Protein AF-A0A7X6RJ76-F1 (afdb_monomer_lite)

Organism: NCBI:txid132249

Secondary structure (DSSP, 8-state):
--HHHHHHHHHHHHHHHHHHHHHHHHHHHHHHHTTS------SHHHHHHHHHHHHHHHHHHHHHHHHHHHHHHHHHHHHHHHHHHHT-SS--HHHHHHHHHHHHHHHHHHHHHHHHHHHH-SS-HHHHHHHHHHHHHHHH-TTSSHHHHHHHHHH-SS---SSHHHHHHHHHHHHHHHHHHT-THHHHHHHHHHHHTT--

pLDDT: mean 77.9, std 22.53, range [30.33, 98.25]

Sequence (200 aa):
MAALRRDLQIATRNGRYALVTAVAAAVISAGISAWASMSVSNSEMSRQEHITAAQAVRKDRREVYTEYVTSFMDLEGQLGTINAALSAHPPDRATIAAELNKLPQLVQSNMRAEAAVRIVGSEMGPLLARRDRALTALVSEPGSSLLVVRNYLDDHPNTVSDDDEWHRVATVGITAIQKFVNDTSIDEIAERARADLGSG

Structure (mmCIF, N/CA/C/O backbone):
data_AF-A0A7X6RJ76-F1
#
_entry.id   AF-A0A7X6RJ76-F1
#
loop_
_atom_site.group_PDB
_atom_site.id
_atom_site.type_symbol
_atom_site.label_atom_id
_atom_site.label_alt_id
_atom_site.label_comp_id
_atom_site.label_asym_id
_atom_site.label_entity_id
_atom_site.label_seq_id
_atom_site.pdbx_PDB_ins_code
_atom_site.Cartn_x
_atom_site.Cartn_y
_atom_site.Cartn_z
_atom_site.occupancy
_atom_site.B_iso_or_equiv
_atom_site.auth_seq_id
_atom_site.auth_comp_id
_atom_site.auth_asym_id
_atom_site.auth_atom_id
_atom_site.pdbx_PDB_model_num
ATOM 1 N N . MET A 1 1 ? 27.467 37.945 21.893 1.00 43.38 1 MET A N 1
ATOM 2 C CA . MET A 1 1 ? 26.042 37.574 21.726 1.00 43.38 1 MET A CA 1
ATOM 3 C C . MET A 1 1 ? 25.792 36.864 20.386 1.00 43.38 1 MET A C 1
ATOM 5 O O . MET A 1 1 ? 25.066 37.371 19.544 1.00 43.38 1 MET A O 1
ATOM 9 N N . ALA A 1 2 ? 26.400 35.696 20.162 1.00 43.25 2 ALA A N 1
ATOM 10 C CA . ALA A 1 2 ? 26.175 34.897 18.944 1.00 43.25 2 ALA A CA 1
ATOM 11 C C . ALA A 1 2 ? 25.844 33.422 19.253 1.00 43.25 2 ALA A C 1
ATOM 13 O O . ALA A 1 2 ? 25.175 32.775 18.456 1.00 43.25 2 ALA A O 1
ATOM 14 N N . ALA A 1 3 ? 26.231 32.919 20.433 1.00 37.81 3 ALA A N 1
ATOM 15 C CA . ALA A 1 3 ? 25.909 31.566 20.895 1.00 37.81 3 ALA A CA 1
ATOM 16 C C . ALA A 1 3 ? 24.427 31.408 21.302 1.00 37.81 3 ALA A C 1
ATOM 18 O O . ALA A 1 3 ? 23.756 30.504 20.825 1.00 37.81 3 ALA A O 1
ATOM 19 N N . LEU A 1 4 ? 23.864 32.378 22.036 1.00 35.44 4 LEU A N 1
ATOM 20 C CA . LEU A 1 4 ? 22.460 32.365 22.494 1.00 35.44 4 LEU A CA 1
ATOM 21 C C . LEU A 1 4 ? 21.413 32.320 21.363 1.00 35.44 4 LEU A C 1
ATOM 23 O O . LEU A 1 4 ? 20.338 31.755 21.539 1.00 35.44 4 LEU A O 1
ATOM 27 N N . ARG A 1 5 ? 21.715 32.885 20.185 1.00 35.75 5 ARG A N 1
ATOM 28 C CA . ARG A 1 5 ? 20.823 32.796 19.012 1.00 35.75 5 ARG A CA 1
ATOM 29 C C . ARG A 1 5 ? 20.899 31.438 18.316 1.00 35.75 5 ARG A C 1
ATOM 31 O O . ARG A 1 5 ? 19.909 31.023 17.727 1.00 35.75 5 ARG A O 1
ATOM 38 N N . ARG A 1 6 ? 22.043 30.752 18.395 1.00 40.06 6 ARG A N 1
ATOM 39 C CA . ARG A 1 6 ? 22.250 29.436 17.777 1.00 40.06 6 ARG A CA 1
ATOM 40 C C . ARG A 1 6 ? 21.556 28.337 18.593 1.00 40.06 6 ARG A C 1
ATOM 42 O O . ARG A 1 6 ? 20.899 27.485 18.006 1.00 40.06 6 ARG A O 1
ATOM 49 N N . ASP A 1 7 ? 21.562 28.449 19.922 1.00 33.84 7 ASP A N 1
ATOM 50 C CA . ASP A 1 7 ? 20.861 27.508 20.809 1.00 33.84 7 ASP A CA 1
ATOM 51 C C . ASP A 1 7 ? 19.328 27.642 20.734 1.00 33.84 7 ASP A C 1
ATOM 53 O O . ASP A 1 7 ? 18.613 26.640 20.725 1.00 33.84 7 ASP A O 1
ATOM 57 N N . LEU A 1 8 ? 18.800 28.860 20.552 1.00 37.00 8 LEU A N 1
ATOM 58 C CA . LEU A 1 8 ? 17.361 29.083 20.322 1.00 37.00 8 LEU A CA 1
ATOM 59 C C . LEU A 1 8 ? 16.870 28.540 18.966 1.00 37.00 8 LEU A C 1
ATOM 61 O O . LEU A 1 8 ? 15.710 28.137 18.839 1.00 37.00 8 LEU A O 1
ATOM 65 N N . GLN A 1 9 ? 17.746 28.483 17.960 1.00 44.03 9 GLN A N 1
ATOM 66 C CA . GLN A 1 9 ? 17.427 27.929 16.641 1.00 44.03 9 GLN A CA 1
ATOM 67 C C . GLN A 1 9 ? 17.491 26.390 16.617 1.00 44.03 9 GLN A C 1
ATOM 69 O O . GLN A 1 9 ? 16.777 25.751 15.847 1.00 44.03 9 GLN A O 1
ATOM 74 N N . ILE A 1 10 ? 18.291 25.783 17.501 1.00 41.19 10 ILE A N 1
ATOM 75 C CA . ILE A 1 10 ? 18.337 24.326 17.698 1.00 41.19 10 ILE A CA 1
ATOM 76 C C . ILE A 1 10 ? 17.141 23.858 18.551 1.00 41.19 10 ILE A C 1
ATOM 78 O O . ILE A 1 10 ? 16.519 22.841 18.239 1.00 41.19 10 ILE A O 1
ATOM 82 N N . ALA A 1 11 ? 16.724 24.640 19.553 1.00 32.16 11 ALA A N 1
ATOM 83 C CA . ALA A 1 11 ? 15.563 24.329 20.394 1.00 32.16 11 ALA A CA 1
ATOM 84 C C . ALA A 1 11 ? 14.216 24.356 19.637 1.00 32.16 11 ALA A C 1
ATOM 86 O O . ALA A 1 11 ? 13.278 23.640 19.994 1.00 32.16 11 ALA A O 1
ATOM 87 N N . THR A 1 12 ? 14.109 25.120 18.548 1.00 39.84 12 THR A N 1
ATOM 88 C CA . THR A 1 12 ? 12.864 25.248 17.768 1.00 39.84 12 THR A CA 1
ATOM 89 C C . THR A 1 12 ? 12.603 24.086 16.804 1.00 39.84 12 THR A C 1
ATOM 91 O O . THR A 1 12 ? 11.466 23.916 16.363 1.00 39.84 12 THR A O 1
ATOM 94 N N . ARG A 1 13 ? 13.591 23.222 16.527 1.00 40.41 13 ARG A N 1
ATOM 95 C CA . ARG A 1 13 ? 13.389 22.017 15.694 1.00 40.41 13 ARG A CA 1
ATOM 96 C C . ARG A 1 13 ? 12.901 20.803 16.500 1.00 40.41 13 ARG A C 1
ATOM 98 O O . ARG A 1 13 ? 12.185 19.968 15.954 1.00 40.41 13 ARG A O 1
ATOM 105 N N . ASN A 1 14 ? 13.188 20.764 17.804 1.00 37.78 14 ASN A N 1
ATOM 106 C CA . ASN A 1 14 ? 12.727 19.714 18.726 1.00 37.78 14 ASN A CA 1
ATOM 107 C C . ASN A 1 14 ? 11.377 20.030 19.397 1.00 37.78 14 ASN A C 1
ATOM 109 O O . ASN A 1 14 ? 10.701 19.122 19.880 1.00 37.78 14 ASN A O 1
ATOM 113 N N . GLY A 1 15 ? 10.938 21.295 19.378 1.00 32.72 15 GLY A N 1
ATOM 114 C CA . GLY A 1 15 ? 9.668 21.717 19.978 1.00 32.72 15 GLY A CA 1
ATOM 115 C C . GLY A 1 15 ? 8.425 21.055 19.369 1.00 32.72 15 GLY A C 1
ATOM 116 O O . GLY A 1 15 ? 7.440 20.865 20.073 1.00 32.72 15 GLY A O 1
ATOM 117 N N . ARG A 1 16 ? 8.471 20.633 18.095 1.00 38.31 16 ARG A N 1
ATOM 118 C CA . ARG A 1 16 ? 7.345 19.939 17.438 1.00 38.31 16 ARG A CA 1
ATOM 119 C C . ARG A 1 16 ? 7.147 18.511 17.947 1.00 38.31 16 ARG A C 1
ATOM 121 O O . ARG A 1 16 ? 6.009 18.093 18.112 1.00 38.31 16 ARG A O 1
ATOM 128 N N . TYR A 1 17 ? 8.226 17.793 18.253 1.00 34.12 17 TYR A N 1
ATOM 129 C CA . TYR A 1 17 ? 8.127 16.457 18.846 1.00 34.12 17 TYR A CA 1
ATOM 130 C C . TYR A 1 17 ? 7.749 16.535 20.327 1.00 34.12 17 TYR A C 1
ATOM 132 O O . TYR A 1 17 ? 6.912 15.763 20.776 1.00 34.12 17 TYR A O 1
ATOM 140 N N . ALA A 1 18 ? 8.268 17.524 21.062 1.00 38.38 18 ALA A N 1
ATOM 141 C CA . ALA A 1 18 ? 7.889 17.745 22.457 1.00 38.38 18 ALA A CA 1
ATOM 142 C C . ALA A 1 18 ? 6.401 18.117 22.617 1.00 38.38 18 ALA A C 1
ATOM 144 O O . ALA A 1 18 ? 5.745 17.613 23.525 1.00 38.38 18 ALA A O 1
ATOM 145 N N . LEU A 1 19 ? 5.846 18.936 21.713 1.00 35.59 19 LEU A N 1
ATOM 146 C CA . LEU A 1 19 ? 4.417 19.272 21.712 1.00 35.59 19 LEU A CA 1
ATOM 147 C C . LEU A 1 19 ? 3.529 18.068 21.376 1.00 35.59 19 LEU A C 1
ATOM 149 O O . LEU A 1 19 ? 2.506 17.885 22.024 1.00 35.59 19 LEU A O 1
ATOM 153 N N . VAL A 1 20 ? 3.921 17.216 20.423 1.00 43.88 20 VAL A N 1
ATOM 154 C CA . VAL A 1 20 ? 3.140 16.017 20.062 1.00 43.88 20 VAL A CA 1
ATOM 155 C C . VAL A 1 20 ? 3.141 14.987 21.195 1.00 43.88 20 VAL A C 1
ATOM 157 O O . VAL A 1 20 ? 2.088 14.443 21.523 1.00 43.88 20 VAL A O 1
ATOM 160 N N . THR A 1 21 ? 4.277 14.770 21.863 1.00 43.22 21 THR A N 1
ATOM 161 C CA . THR A 1 21 ? 4.348 13.856 23.015 1.00 43.22 21 THR A CA 1
ATOM 162 C C . THR A 1 21 ? 3.606 14.411 24.235 1.00 43.22 21 THR A C 1
ATOM 164 O O . THR A 1 21 ? 2.951 13.656 24.950 1.00 43.22 21 THR A O 1
ATOM 167 N N . ALA A 1 22 ? 3.639 15.730 24.456 1.00 40.91 22 ALA A N 1
ATOM 168 C CA . ALA A 1 22 ? 2.868 16.371 25.521 1.00 40.91 22 ALA A CA 1
ATOM 169 C C . ALA A 1 22 ? 1.352 16.301 25.267 1.00 40.91 22 ALA A C 1
ATOM 171 O O . ALA A 1 22 ? 0.596 16.079 26.208 1.00 40.91 22 ALA A O 1
ATOM 172 N N . VAL A 1 23 ? 0.901 16.414 24.011 1.00 39.94 23 VAL A N 1
ATOM 173 C CA . VAL A 1 23 ? -0.513 16.220 23.644 1.00 39.94 23 VAL A CA 1
ATOM 174 C C . VAL A 1 23 ? -0.923 14.752 23.804 1.00 39.94 23 VAL A C 1
ATOM 176 O O . VAL A 1 23 ? -1.977 14.489 24.372 1.00 39.94 23 VAL A O 1
ATOM 179 N N . ALA A 1 24 ? -0.077 13.789 23.423 1.00 40.59 24 ALA A N 1
ATOM 180 C CA . ALA A 1 24 ? -0.354 12.366 23.642 1.00 40.59 24 ALA A CA 1
ATOM 181 C C . ALA A 1 24 ? -0.465 12.009 25.140 1.00 40.59 24 ALA A C 1
ATOM 183 O O . ALA A 1 24 ? -1.365 11.271 25.534 1.00 40.59 24 ALA A O 1
ATOM 184 N N . ALA A 1 25 ? 0.384 12.586 25.998 1.00 38.25 25 ALA A N 1
ATOM 185 C CA . ALA A 1 25 ? 0.303 12.394 27.449 1.00 38.25 25 ALA A CA 1
ATOM 186 C C . ALA A 1 25 ? -0.878 13.151 28.094 1.00 38.25 25 ALA A C 1
ATOM 188 O O . ALA A 1 25 ? -1.509 12.637 29.017 1.00 38.25 25 ALA A O 1
ATOM 189 N N . ALA A 1 26 ? -1.220 14.346 27.600 1.00 41.59 26 ALA A N 1
ATOM 190 C CA . ALA A 1 26 ? -2.356 15.122 28.097 1.00 41.59 26 ALA A CA 1
ATOM 191 C C . ALA A 1 26 ? -3.709 14.497 27.720 1.00 41.59 26 ALA A C 1
ATOM 193 O O . ALA A 1 26 ? -4.630 14.549 28.529 1.00 41.59 26 ALA A O 1
ATOM 194 N N . VAL A 1 27 ? -3.827 13.853 26.553 1.00 42.56 27 VAL A N 1
ATOM 195 C CA . VAL A 1 27 ? -5.037 13.105 26.157 1.00 42.56 27 VAL A CA 1
ATOM 196 C C . VAL A 1 27 ? -5.228 11.864 27.036 1.00 42.56 27 VAL A C 1
ATOM 198 O O . VAL A 1 27 ? -6.347 11.580 27.457 1.00 42.56 27 VAL A O 1
ATOM 201 N N . ILE A 1 28 ? -4.141 11.179 27.410 1.00 42.72 28 ILE A N 1
ATOM 202 C CA . ILE A 1 28 ? -4.201 10.033 28.331 1.00 42.72 28 ILE A CA 1
ATOM 203 C C . ILE A 1 28 ? -4.554 10.484 29.763 1.00 42.72 28 ILE A C 1
ATOM 205 O O . ILE A 1 28 ? -5.354 9.827 30.425 1.00 42.72 28 ILE A O 1
ATOM 209 N N . SER A 1 29 ? -4.046 11.631 30.235 1.00 30.33 29 SER A N 1
ATOM 210 C CA . SER A 1 29 ? -4.395 12.157 31.569 1.00 30.33 29 SER A CA 1
ATOM 211 C C . SER A 1 29 ? -5.785 12.803 31.645 1.00 30.33 29 SER A C 1
ATOM 213 O O . SER A 1 29 ? -6.480 12.624 32.644 1.00 30.33 29 SER A O 1
ATOM 215 N N . ALA A 1 30 ? -6.241 13.507 30.603 1.00 36.00 30 ALA A N 1
ATOM 216 C CA . ALA A 1 30 ? -7.583 14.100 30.576 1.00 36.00 30 ALA A CA 1
ATOM 217 C C . ALA A 1 30 ? -8.695 13.038 30.491 1.00 36.00 30 ALA A C 1
ATOM 219 O O . ALA A 1 30 ? -9.805 13.277 30.965 1.00 36.00 30 ALA A O 1
ATOM 220 N N . GLY A 1 31 ? -8.389 11.844 29.966 1.00 37.69 31 GLY A N 1
ATOM 221 C CA . GLY A 1 31 ? -9.311 10.706 29.947 1.00 37.69 31 GLY A CA 1
ATOM 222 C C . GLY A 1 31 ? -9.581 10.076 31.321 1.00 37.69 31 GLY A C 1
ATOM 223 O O . GLY A 1 31 ? -10.617 9.442 31.500 1.00 37.69 31 GLY A O 1
ATOM 224 N N . ILE A 1 32 ? -8.700 10.269 32.312 1.00 39.50 32 ILE A N 1
ATOM 225 C CA . ILE A 1 32 ? -8.830 9.638 33.641 1.00 39.50 32 ILE A CA 1
ATOM 226 C C . ILE A 1 32 ? -9.521 10.571 34.656 1.00 39.50 32 ILE A C 1
ATOM 228 O O . ILE A 1 32 ? -10.173 10.105 35.588 1.00 39.50 32 ILE A O 1
ATOM 232 N N . SER A 1 33 ? -9.459 11.895 34.481 1.00 34.91 33 SER A N 1
ATOM 233 C CA . SER A 1 33 ? -9.995 12.851 35.470 1.00 34.91 33 SER A CA 1
ATOM 234 C C . SER A 1 33 ? -11.501 13.134 35.366 1.00 34.91 33 SER A C 1
ATOM 236 O O . SER A 1 33 ? -12.074 13.675 36.308 1.00 34.91 33 SER A O 1
ATOM 238 N N . ALA A 1 34 ? -12.171 12.743 34.277 1.00 40.75 34 ALA A N 1
ATOM 239 C CA . ALA A 1 34 ? -13.625 12.909 34.144 1.00 40.75 34 ALA A CA 1
ATOM 240 C C . ALA A 1 34 ? -14.445 11.858 34.928 1.00 40.75 34 ALA A C 1
ATOM 242 O O . ALA A 1 34 ? -15.663 11.973 35.015 1.00 40.75 34 ALA A O 1
ATOM 243 N N . TRP A 1 35 ? -13.798 10.851 35.529 1.00 42.81 35 TRP A N 1
ATOM 244 C CA . TRP A 1 35 ? -14.475 9.738 36.211 1.00 42.81 35 TRP A CA 1
ATOM 245 C C . TRP A 1 35 ? -14.742 9.946 37.712 1.00 42.81 35 TRP A C 1
ATOM 247 O O . TRP A 1 35 ? -15.338 9.078 38.346 1.00 42.81 35 TRP A O 1
ATOM 257 N N . ALA A 1 36 ? -14.327 11.072 38.306 1.00 37.44 36 ALA A N 1
ATOM 258 C CA . ALA A 1 36 ? -14.357 11.246 39.765 1.00 37.44 36 ALA A CA 1
ATOM 259 C C . ALA A 1 36 ? -15.410 12.229 40.313 1.00 37.44 36 ALA A C 1
ATOM 261 O O . ALA A 1 36 ? -15.447 12.451 41.520 1.00 37.44 36 ALA A O 1
ATOM 262 N N . SER A 1 37 ? -16.286 12.815 39.493 1.00 39.28 37 SER A N 1
ATOM 263 C CA . SER A 1 37 ? -17.317 13.719 40.021 1.00 39.28 37 SER A CA 1
ATOM 264 C C . SER A 1 37 ? -18.628 13.617 39.261 1.00 39.28 37 SER A C 1
ATOM 266 O O . SER A 1 37 ? -18.940 14.477 38.446 1.00 39.28 37 SER A O 1
ATOM 268 N N . MET A 1 38 ? -19.426 12.608 39.600 1.00 38.50 38 MET A N 1
ATOM 269 C CA . MET A 1 38 ? -20.884 12.704 39.532 1.00 38.50 38 MET A CA 1
ATOM 270 C C . MET A 1 38 ? -21.489 11.652 40.461 1.00 38.50 38 MET A C 1
ATOM 272 O O . MET A 1 38 ? -21.806 10.530 40.078 1.00 38.50 38 MET A O 1
ATOM 276 N N . SER A 1 39 ? -21.587 12.011 41.740 1.00 41.84 39 SER A N 1
ATOM 277 C CA . SER A 1 39 ? -22.383 11.274 42.708 1.00 41.84 39 SER A CA 1
ATOM 278 C C . SER A 1 39 ? -23.809 11.856 42.758 1.00 41.84 39 SER A C 1
ATOM 280 O O . SER A 1 39 ? -24.012 13.016 43.099 1.00 41.84 39 SER A O 1
ATOM 282 N N . VAL A 1 40 ? -24.777 10.972 42.467 1.00 40.28 40 VAL A N 1
ATOM 283 C CA . VAL A 1 40 ? -26.200 10.937 42.889 1.00 40.28 40 VAL A CA 1
ATOM 284 C C . VAL A 1 40 ? -27.251 11.790 42.139 1.00 40.28 40 VAL A C 1
ATOM 286 O O . VAL A 1 40 ? -27.470 12.952 42.459 1.00 40.28 40 VAL A O 1
ATOM 289 N N . SER A 1 41 ? -28.066 11.142 41.285 1.00 40.00 41 SER A N 1
ATOM 290 C CA . SER A 1 41 ? -29.456 10.742 41.625 1.00 40.00 41 SER A CA 1
ATOM 291 C C . SER A 1 41 ? -30.009 9.676 40.654 1.00 40.00 41 SER A C 1
ATOM 293 O O . SER A 1 41 ? -29.633 9.614 39.487 1.00 40.00 41 SER A O 1
ATOM 295 N N . ASN A 1 42 ? -30.849 8.775 41.175 1.00 48.50 42 ASN A N 1
ATOM 296 C CA . ASN A 1 42 ? -30.890 7.350 40.825 1.00 48.50 42 ASN A CA 1
ATOM 297 C C . ASN A 1 42 ? -31.808 6.953 39.643 1.00 48.50 42 ASN A C 1
ATOM 299 O O . ASN A 1 42 ? -32.997 7.258 39.612 1.00 48.50 42 ASN A O 1
ATOM 303 N N . SER A 1 43 ? -31.257 6.101 38.770 1.00 50.44 43 SER A N 1
ATOM 304 C CA . SER A 1 43 ? -31.887 5.159 37.818 1.00 50.44 43 SER A CA 1
ATOM 305 C C . SER A 1 43 ? -32.188 5.593 36.372 1.00 50.44 43 SER A C 1
ATOM 307 O O . SER A 1 43 ? -31.767 4.864 35.477 1.00 50.44 43 SER A O 1
ATOM 309 N N . GLU A 1 44 ? -32.822 6.735 36.083 1.00 48.59 44 GLU A N 1
ATOM 310 C CA . GLU A 1 44 ? -33.121 7.120 34.680 1.00 48.59 44 GLU A CA 1
ATOM 311 C C . GLU A 1 44 ? -32.041 8.005 34.048 1.00 48.59 44 GLU A C 1
ATOM 313 O O . GLU A 1 44 ? -31.598 7.736 32.931 1.00 48.59 44 GLU A O 1
ATOM 318 N N . MET A 1 45 ? -31.543 9.003 34.785 1.00 47.56 45 MET A N 1
ATOM 319 C CA . MET A 1 45 ? -30.484 9.906 34.313 1.00 47.56 45 MET A CA 1
ATOM 320 C C . MET A 1 45 ? -29.167 9.156 34.080 1.00 47.56 45 MET A C 1
ATOM 322 O O . MET A 1 45 ? -28.562 9.297 33.025 1.00 47.56 45 MET A O 1
ATOM 326 N N . SER A 1 46 ? -28.806 8.243 34.988 1.00 54.03 46 SER A N 1
ATOM 327 C CA . SER A 1 46 ? -27.650 7.350 34.824 1.00 54.03 46 SER A CA 1
ATOM 328 C C . SER A 1 46 ? -27.787 6.449 33.590 1.00 54.03 46 SER A C 1
ATOM 330 O O . SER A 1 46 ? -26.818 6.233 32.867 1.00 54.03 46 SER A O 1
ATOM 332 N N . ARG A 1 47 ? -28.997 5.961 33.283 1.00 56.53 47 ARG A N 1
ATOM 333 C CA . ARG A 1 47 ? -29.241 5.139 32.088 1.00 56.53 47 ARG A CA 1
ATOM 334 C C . ARG A 1 47 ? -29.087 5.962 30.813 1.00 56.53 47 ARG A C 1
ATOM 336 O O . ARG A 1 47 ? -28.471 5.492 29.862 1.00 56.53 47 ARG A O 1
ATOM 343 N N . GLN A 1 48 ? -29.599 7.190 30.810 1.00 58.25 48 GLN A N 1
ATOM 344 C CA . GLN A 1 48 ? -29.494 8.106 29.678 1.00 58.25 48 GLN A CA 1
ATOM 345 C C . GLN A 1 48 ? -28.052 8.592 29.453 1.00 58.25 48 GLN A C 1
ATOM 347 O O . GLN A 1 48 ? -27.598 8.659 28.309 1.00 58.25 48 GLN A O 1
ATOM 352 N N . GLU A 1 49 ? -27.306 8.865 30.523 1.00 57.25 49 GLU A N 1
ATOM 353 C CA . GLU A 1 49 ? -25.875 9.190 30.485 1.00 57.25 49 GLU A CA 1
ATOM 354 C C . GLU A 1 49 ? -25.050 8.008 29.968 1.00 57.25 49 GLU A C 1
ATOM 356 O O . GLU A 1 49 ? -24.228 8.183 29.069 1.00 57.25 49 GLU A O 1
ATOM 361 N N . HIS A 1 50 ? -25.327 6.788 30.438 1.00 60.12 50 HIS A N 1
ATOM 362 C CA . HIS A 1 50 ? -24.692 5.575 29.920 1.00 60.12 50 HIS A CA 1
ATOM 363 C C . HIS A 1 50 ? -25.000 5.335 28.439 1.00 60.12 50 HIS A C 1
ATOM 365 O O . HIS A 1 50 ? -24.098 4.973 27.686 1.00 60.12 50 HIS A O 1
ATOM 371 N N . ILE A 1 51 ? -26.241 5.558 27.998 1.00 64.69 51 ILE A N 1
ATOM 372 C CA . ILE A 1 51 ? -26.625 5.432 26.584 1.00 64.69 51 ILE A CA 1
ATOM 373 C C . ILE A 1 51 ? -25.904 6.486 25.736 1.00 64.69 51 ILE A C 1
ATOM 375 O O . ILE A 1 51 ? -25.375 6.153 24.679 1.00 64.69 51 ILE A O 1
ATOM 379 N N . THR A 1 52 ? -25.828 7.731 26.209 1.00 62.03 52 THR A N 1
ATOM 380 C CA . THR A 1 52 ? -25.156 8.828 25.495 1.00 62.03 52 THR A CA 1
ATOM 381 C C . THR A 1 52 ? -23.649 8.585 25.397 1.00 62.03 52 THR A C 1
ATOM 383 O O . THR A 1 52 ? -23.072 8.719 24.319 1.00 62.03 52 THR A O 1
ATOM 386 N N . ALA A 1 53 ? -23.013 8.146 26.486 1.00 60.19 53 ALA A N 1
ATOM 387 C CA . ALA A 1 53 ? -21.597 7.784 26.504 1.00 60.19 53 ALA A CA 1
ATOM 388 C C . ALA A 1 53 ? -21.303 6.579 25.594 1.00 60.19 53 ALA A C 1
ATOM 390 O O . ALA A 1 53 ? -20.354 6.608 24.813 1.00 60.19 53 ALA A O 1
ATOM 391 N N . ALA A 1 54 ? -22.145 5.542 25.628 1.00 65.06 54 ALA A N 1
ATOM 392 C CA . ALA A 1 54 ? -22.010 4.386 24.745 1.00 65.06 54 ALA A CA 1
ATOM 393 C C . ALA A 1 54 ? -22.196 4.761 23.263 1.00 65.06 54 ALA A C 1
ATOM 395 O O . ALA A 1 54 ? -21.480 4.253 22.400 1.00 65.06 54 ALA A O 1
ATOM 396 N N . GLN A 1 55 ? -23.121 5.675 22.955 1.00 64.19 55 GLN A N 1
ATOM 397 C CA . GLN A 1 55 ? -23.317 6.200 21.601 1.00 64.19 55 GLN A CA 1
ATOM 398 C C . GLN A 1 55 ? -22.131 7.045 21.124 1.00 64.19 55 GLN A C 1
ATOM 400 O O . GLN A 1 55 ? -21.739 6.911 19.965 1.00 64.19 55 GLN A O 1
ATOM 405 N N . ALA A 1 56 ? -21.536 7.862 21.999 1.00 63.25 56 ALA A N 1
ATOM 406 C CA . ALA A 1 56 ? -20.331 8.628 21.688 1.00 63.25 56 ALA A CA 1
ATOM 407 C C . ALA A 1 56 ? -19.150 7.699 21.364 1.00 63.25 56 ALA A C 1
ATOM 409 O O . ALA A 1 56 ? -18.590 7.787 20.277 1.00 63.25 56 ALA A O 1
ATOM 410 N N . VAL A 1 57 ? -18.872 6.706 22.218 1.00 76.50 57 VAL A N 1
ATOM 411 C CA . VAL A 1 57 ? -17.811 5.709 21.975 1.00 76.50 57 VAL A CA 1
ATOM 412 C C . VAL A 1 57 ? -18.049 4.930 20.676 1.00 76.50 57 VAL A C 1
ATOM 414 O O . VAL A 1 57 ? -17.112 4.667 19.923 1.00 76.50 57 VAL A O 1
ATOM 417 N N . ARG A 1 58 ? -19.303 4.569 20.374 1.00 77.81 58 ARG A N 1
ATOM 418 C CA . ARG A 1 58 ? -19.656 3.893 19.115 1.00 77.81 58 ARG A CA 1
ATOM 419 C C . ARG A 1 58 ? -19.410 4.785 17.898 1.00 77.81 58 ARG A C 1
ATOM 421 O O . ARG A 1 58 ? -18.958 4.285 16.869 1.00 77.81 58 ARG A O 1
ATOM 428 N N . LYS A 1 59 ? -19.713 6.082 17.998 1.00 77.19 59 LYS A N 1
ATOM 429 C CA . LYS A 1 59 ? -19.451 7.060 16.937 1.00 77.19 59 LYS A CA 1
ATOM 430 C C . LYS A 1 59 ? -17.947 7.211 16.699 1.00 77.19 59 LYS A C 1
ATOM 432 O O . LYS A 1 59 ? -17.525 7.072 15.555 1.00 77.19 59 LYS A O 1
ATOM 437 N N . ASP A 1 60 ? -17.167 7.388 17.761 1.00 82.44 60 ASP A N 1
ATOM 438 C CA . ASP A 1 60 ? -15.712 7.550 17.681 1.00 82.44 60 ASP A CA 1
ATOM 439 C C . ASP A 1 60 ? -15.048 6.299 17.083 1.00 82.44 60 ASP A C 1
ATOM 441 O O . ASP A 1 60 ? -14.229 6.390 16.171 1.00 82.44 60 ASP A O 1
ATOM 445 N N . ARG A 1 61 ? -15.477 5.098 17.505 1.00 88.12 61 ARG A N 1
ATOM 446 C CA . ARG A 1 61 ? -15.038 3.827 16.900 1.00 88.12 61 ARG A CA 1
ATOM 447 C C . ARG A 1 61 ? -15.347 3.756 15.411 1.00 88.12 61 ARG A C 1
ATOM 449 O O . ARG A 1 61 ? -14.498 3.343 14.627 1.00 88.12 61 ARG A O 1
ATOM 456 N N . ARG A 1 62 ? -16.561 4.139 15.008 1.00 87.50 62 ARG A N 1
ATOM 457 C CA . ARG A 1 62 ? -16.973 4.106 13.599 1.00 87.50 62 ARG A CA 1
ATOM 458 C C . ARG A 1 62 ? -16.116 5.037 12.749 1.00 87.50 62 ARG A C 1
ATOM 460 O O . ARG A 1 62 ? -15.754 4.656 11.638 1.00 87.50 62 ARG A O 1
ATOM 467 N N . GLU A 1 63 ? -15.823 6.231 13.249 1.00 88.69 63 GLU A N 1
ATOM 468 C CA . GLU A 1 63 ? -14.966 7.200 12.566 1.00 88.69 63 GLU A CA 1
ATOM 469 C C . GLU A 1 63 ? -13.562 6.629 12.357 1.00 88.69 63 GLU A C 1
ATOM 471 O O . GLU A 1 63 ? -13.116 6.540 11.216 1.00 88.69 63 GLU A O 1
ATOM 476 N N . VAL A 1 64 ? -12.944 6.099 13.416 1.00 92.62 64 VAL A N 1
ATOM 477 C CA . VAL A 1 64 ? -11.620 5.462 13.350 1.00 92.62 64 VAL A CA 1
ATOM 478 C C . VAL A 1 64 ? -11.589 4.284 12.371 1.00 92.62 64 VAL A C 1
ATOM 480 O O . VAL A 1 64 ? -10.669 4.170 11.563 1.00 92.62 64 VAL A O 1
ATOM 483 N N . TYR A 1 65 ? -12.602 3.413 12.394 1.00 90.94 65 TYR A N 1
ATOM 484 C CA . TYR A 1 65 ? -12.682 2.297 11.448 1.00 90.94 65 TYR A CA 1
ATOM 485 C C . TYR A 1 65 ? -12.849 2.755 10.000 1.00 90.94 65 TYR A C 1
ATOM 487 O O . TYR A 1 65 ? -12.247 2.176 9.097 1.00 90.94 65 TYR A O 1
ATOM 495 N N . THR A 1 66 ? -13.639 3.805 9.776 1.00 90.62 66 THR A N 1
ATOM 496 C CA . THR A 1 66 ? -13.837 4.377 8.439 1.00 90.62 66 THR A CA 1
ATOM 497 C C . THR A 1 66 ? -12.550 5.022 7.929 1.00 90.62 66 THR A C 1
ATOM 499 O O . THR A 1 66 ? -12.185 4.816 6.772 1.00 90.62 66 THR A O 1
ATOM 502 N N . GLU A 1 67 ? -11.837 5.759 8.784 1.00 93.06 67 GLU A N 1
ATOM 503 C CA . GLU A 1 67 ? -10.547 6.370 8.455 1.00 93.06 67 GLU A CA 1
ATOM 504 C C . GLU A 1 67 ? -9.505 5.305 8.098 1.00 93.06 67 GLU A C 1
ATOM 506 O O . GLU A 1 67 ? -8.822 5.432 7.082 1.00 93.06 67 GLU A O 1
ATOM 511 N N . TYR A 1 68 ? -9.438 4.210 8.862 1.00 92.75 68 TYR A N 1
ATOM 512 C CA . TYR A 1 68 ? -8.525 3.109 8.566 1.00 92.75 68 TYR A CA 1
ATOM 513 C C . TYR A 1 68 ? -8.798 2.469 7.206 1.00 92.75 68 TYR A C 1
ATOM 515 O O . TYR A 1 68 ? -7.888 2.397 6.379 1.00 92.75 68 TYR A O 1
ATOM 523 N N . VAL A 1 69 ? -10.047 2.084 6.927 1.00 90.50 69 VAL A N 1
ATOM 524 C CA . VAL A 1 69 ? -10.418 1.496 5.629 1.00 90.50 69 VAL A CA 1
ATOM 525 C C . VAL A 1 69 ? -10.166 2.474 4.478 1.00 90.50 69 VAL A C 1
ATOM 527 O O . VAL A 1 69 ? -9.645 2.072 3.443 1.00 90.50 69 VAL A O 1
ATOM 530 N N . THR A 1 70 ? -10.461 3.763 4.662 1.00 92.12 70 THR A N 1
ATOM 531 C CA . THR A 1 70 ? -10.189 4.789 3.640 1.00 92.12 70 THR A CA 1
ATOM 532 C C . THR A 1 70 ? -8.689 4.890 3.358 1.00 92.12 70 THR A C 1
ATOM 534 O O . THR A 1 70 ? -8.268 4.819 2.208 1.00 92.12 70 THR A O 1
ATOM 537 N N . SER A 1 71 ? -7.863 4.961 4.407 1.00 94.38 71 SER A N 1
ATOM 538 C CA . SER A 1 71 ? -6.403 5.027 4.264 1.00 94.38 71 SER A CA 1
ATOM 539 C C . SER A 1 71 ? -5.805 3.770 3.620 1.00 94.38 71 SER A C 1
ATOM 541 O O . SER A 1 71 ? -4.819 3.858 2.886 1.00 94.38 71 SER A O 1
ATOM 543 N N . PHE A 1 72 ? -6.422 2.609 3.858 1.00 91.94 72 PHE A N 1
ATOM 544 C CA . PHE A 1 72 ? -6.074 1.356 3.202 1.00 91.94 72 PHE A CA 1
ATOM 545 C C . PHE A 1 72 ? -6.397 1.412 1.705 1.00 91.94 72 PHE A C 1
ATOM 547 O O . PHE A 1 72 ? -5.541 1.055 0.900 1.00 91.94 72 PHE A O 1
ATOM 554 N N . MET A 1 73 ? -7.592 1.882 1.329 1.00 91.50 73 MET A N 1
ATOM 555 C CA . MET A 1 73 ? -8.009 2.003 -0.074 1.00 91.50 73 MET A CA 1
ATOM 556 C C . MET A 1 73 ? -7.124 2.986 -0.848 1.00 91.50 73 MET A C 1
ATOM 558 O O . MET A 1 73 ? -6.757 2.712 -1.989 1.00 91.50 73 MET A O 1
ATOM 562 N N . ASP A 1 74 ? -6.719 4.094 -0.225 1.00 94.50 74 ASP A N 1
ATOM 563 C CA . ASP A 1 74 ? -5.773 5.041 -0.828 1.00 94.50 74 ASP A CA 1
ATOM 564 C C . ASP A 1 74 ? -4.404 4.387 -1.077 1.00 94.50 74 ASP A C 1
ATOM 566 O O . ASP A 1 74 ? -3.805 4.548 -2.146 1.00 94.50 74 ASP A O 1
ATOM 570 N N . LEU A 1 75 ? -3.906 3.617 -0.101 1.00 94.94 75 LEU A N 1
ATOM 571 C CA . LEU A 1 75 ? -2.667 2.855 -0.243 1.00 94.94 75 LEU A CA 1
ATOM 572 C C . LEU A 1 75 ? -2.786 1.812 -1.364 1.00 94.94 75 LEU A C 1
ATOM 574 O O . LEU A 1 75 ? -1.906 1.739 -2.218 1.00 94.94 75 LEU A O 1
ATOM 578 N N . GLU A 1 76 ? -3.866 1.034 -1.388 1.00 93.81 76 GLU A N 1
ATOM 579 C CA . GLU A 1 76 ? -4.138 0.037 -2.426 1.00 93.81 76 GLU A CA 1
ATOM 580 C C . GLU A 1 76 ? -4.217 0.673 -3.822 1.00 93.81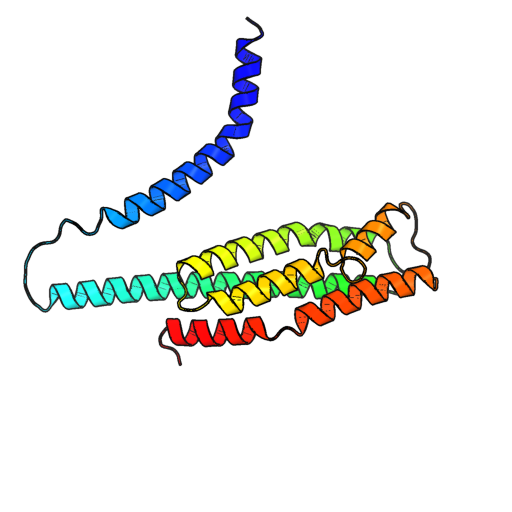 76 GLU A C 1
ATOM 582 O O . GLU A 1 76 ? -3.576 0.190 -4.757 1.00 93.81 76 GLU A O 1
ATOM 587 N N . GLY A 1 77 ? -4.908 1.809 -3.961 1.00 95.75 77 GLY A N 1
ATOM 588 C CA . GLY A 1 77 ? -4.992 2.559 -5.215 1.00 95.75 77 GLY A CA 1
ATOM 589 C C . GLY A 1 77 ? -3.623 3.019 -5.726 1.00 95.75 77 GLY A C 1
ATOM 590 O O . GLY A 1 77 ? -3.314 2.893 -6.918 1.00 95.75 77 GLY A O 1
ATOM 591 N N . GLN A 1 78 ? -2.747 3.484 -4.830 1.00 97.62 78 GLN A N 1
ATOM 592 C CA . GLN A 1 78 ? -1.372 3.823 -5.200 1.00 97.62 78 GLN A CA 1
ATOM 593 C C . GLN A 1 78 ? -0.561 2.589 -5.608 1.00 97.62 78 GLN A C 1
ATOM 595 O O . GLN A 1 78 ? 0.216 2.662 -6.561 1.00 97.62 78 GLN A O 1
ATOM 600 N N . LEU A 1 79 ? -0.733 1.453 -4.929 1.00 97.56 79 LEU A N 1
ATOM 601 C CA . LEU A 1 79 ? -0.075 0.203 -5.318 1.00 97.56 79 LEU A CA 1
ATOM 602 C C . LEU A 1 79 ? -0.557 -0.287 -6.686 1.00 97.56 79 LEU A C 1
ATOM 604 O O . LEU A 1 79 ? 0.262 -0.744 -7.479 1.00 97.56 79 LEU A O 1
ATOM 608 N N . GLY A 1 80 ? -1.839 -0.111 -7.012 1.00 96.88 80 GLY A N 1
ATOM 609 C CA . GLY A 1 80 ? -2.369 -0.354 -8.355 1.00 96.88 80 GLY A CA 1
ATOM 610 C C . GLY A 1 80 ? -1.714 0.539 -9.415 1.00 96.88 80 GLY A C 1
ATOM 611 O O . GLY A 1 80 ? -1.346 0.062 -10.489 1.00 96.88 80 GLY A O 1
ATOM 612 N N . THR A 1 81 ? -1.481 1.813 -9.089 1.00 97.94 81 THR A N 1
ATOM 613 C CA . THR A 1 81 ? -0.786 2.759 -9.980 1.00 97.94 81 THR A CA 1
ATOM 614 C C . THR A 1 81 ? 0.682 2.371 -10.188 1.00 97.94 81 THR A C 1
ATOM 616 O O . THR A 1 81 ? 1.169 2.380 -11.317 1.00 97.94 81 THR A O 1
ATOM 619 N N . ILE A 1 82 ? 1.380 1.955 -9.124 1.00 98.25 82 ILE A N 1
ATOM 620 C CA . ILE A 1 82 ? 2.750 1.428 -9.223 1.00 98.25 82 ILE A CA 1
ATOM 621 C C . ILE A 1 82 ? 2.760 0.159 -10.079 1.00 98.25 82 ILE A C 1
ATOM 623 O O . ILE A 1 82 ? 3.568 0.055 -10.994 1.00 98.25 82 ILE A O 1
ATOM 627 N N . ASN A 1 83 ? 1.844 -0.781 -9.839 1.00 97.81 83 ASN A N 1
ATOM 628 C CA . ASN A 1 83 ? 1.742 -2.018 -10.611 1.00 97.81 83 ASN A CA 1
ATOM 629 C C . ASN A 1 83 ? 1.563 -1.748 -12.115 1.00 97.81 83 ASN A C 1
ATOM 631 O O . ASN A 1 83 ? 2.219 -2.383 -12.942 1.00 97.81 83 ASN A O 1
ATOM 635 N N . ALA A 1 84 ? 0.717 -0.776 -12.470 1.00 97.81 84 ALA A N 1
ATOM 636 C CA . ALA A 1 84 ? 0.528 -0.350 -13.853 1.00 97.81 84 ALA A CA 1
ATOM 637 C C . ALA A 1 84 ? 1.809 0.255 -14.452 1.00 97.81 84 ALA A C 1
ATOM 639 O O . ALA A 1 84 ? 2.178 -0.101 -15.568 1.00 97.81 84 ALA A O 1
ATOM 640 N N . ALA A 1 85 ? 2.518 1.106 -13.702 1.00 97.62 85 ALA A N 1
ATOM 641 C CA . ALA A 1 85 ? 3.783 1.693 -14.143 1.00 97.62 85 ALA A CA 1
ATOM 642 C C . ALA A 1 85 ? 4.886 0.637 -14.346 1.00 97.62 85 ALA A C 1
ATOM 644 O O . ALA A 1 85 ? 5.640 0.721 -15.311 1.00 97.62 85 ALA A O 1
ATOM 645 N N . LEU A 1 86 ? 4.960 -0.378 -13.477 1.00 97.62 86 LEU A N 1
ATOM 646 C CA . LEU A 1 86 ? 5.910 -1.492 -13.613 1.00 97.62 86 LEU A CA 1
ATOM 647 C C . LEU A 1 86 ? 5.595 -2.407 -14.800 1.00 97.62 86 LEU A C 1
ATOM 649 O O . LEU A 1 86 ? 6.501 -3.031 -15.339 1.00 97.62 86 LEU A O 1
ATOM 653 N N . SER A 1 87 ? 4.325 -2.486 -15.201 1.00 96.69 87 SER A N 1
ATOM 654 C CA . SER A 1 87 ? 3.864 -3.322 -16.318 1.00 96.69 87 SER A CA 1
ATOM 655 C C 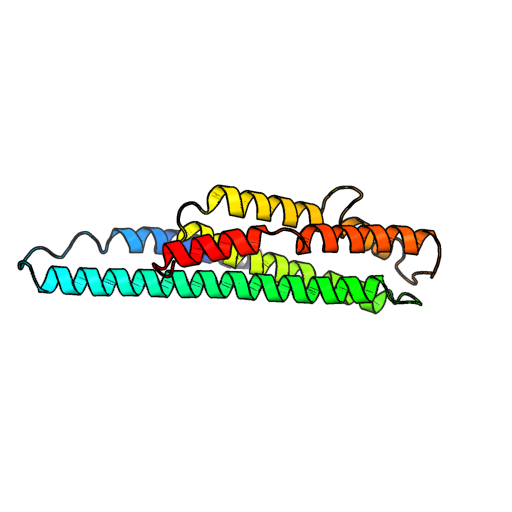. SER A 1 87 ? 3.885 -2.594 -17.671 1.00 96.69 87 SER A C 1
ATOM 657 O O . SER A 1 87 ? 3.469 -3.164 -18.682 1.00 96.69 87 SER A O 1
ATOM 659 N N . ALA A 1 88 ? 4.293 -1.323 -17.702 1.00 94.81 88 ALA A N 1
ATOM 660 C CA . ALA A 1 88 ? 4.315 -0.515 -18.915 1.00 94.81 88 ALA A CA 1
ATOM 661 C C . ALA A 1 88 ? 5.479 -0.910 -19.837 1.00 94.81 88 ALA A C 1
ATOM 663 O O . ALA A 1 88 ? 6.594 -1.139 -19.372 1.00 94.81 88 ALA A O 1
ATOM 664 N N . HIS A 1 89 ? 5.210 -0.938 -21.147 1.00 90.50 89 HIS A N 1
ATOM 665 C CA . HIS A 1 89 ? 6.199 -1.231 -22.187 1.00 90.50 89 HIS A CA 1
ATOM 666 C C . HIS A 1 89 ? 6.119 -0.157 -23.292 1.00 90.50 89 HIS A C 1
ATOM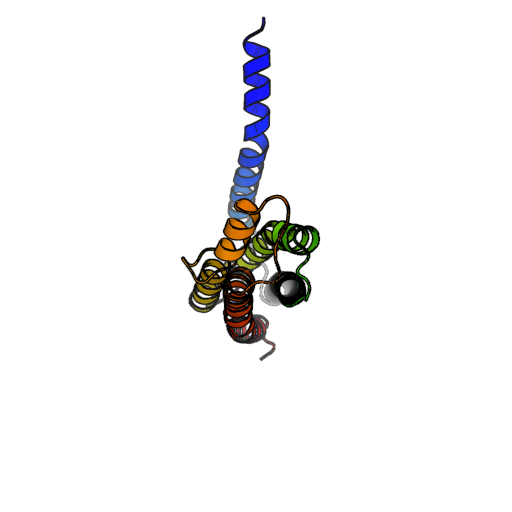 668 O O . HIS A 1 89 ? 5.064 -0.027 -23.925 1.00 90.50 89 HIS A O 1
ATOM 674 N N . PRO A 1 90 ? 7.188 0.625 -23.540 1.00 90.75 90 PRO A N 1
ATOM 675 C CA . PRO A 1 90 ? 8.466 0.606 -22.820 1.00 90.75 90 PRO A CA 1
ATOM 676 C C . PRO A 1 90 ? 8.341 1.164 -21.385 1.00 90.75 90 PRO A C 1
ATOM 678 O O . PRO A 1 90 ? 7.420 1.942 -21.112 1.00 90.75 90 PRO A O 1
ATOM 681 N N . PRO A 1 91 ? 9.262 0.811 -20.470 1.00 95.00 91 PRO A N 1
ATOM 682 C CA . PRO A 1 91 ? 9.265 1.339 -19.113 1.00 95.00 91 PRO A CA 1
ATOM 683 C C . PRO A 1 91 ? 9.585 2.835 -19.079 1.00 95.00 91 PRO A C 1
ATOM 685 O O . PRO A 1 91 ? 10.514 3.314 -19.731 1.00 95.00 91 PRO A O 1
ATOM 688 N N . ASP A 1 92 ? 8.851 3.575 -18.247 1.00 95.31 92 ASP A N 1
ATOM 689 C CA . ASP A 1 92 ? 9.111 4.989 -17.981 1.00 95.31 92 ASP A CA 1
ATOM 690 C C . ASP A 1 92 ? 9.654 5.177 -16.562 1.00 95.31 92 ASP A C 1
ATOM 692 O O . ASP A 1 92 ? 8.907 5.224 -15.579 1.00 95.31 92 ASP A O 1
ATOM 696 N N . ARG A 1 93 ? 10.980 5.342 -16.467 1.00 94.94 93 ARG A N 1
ATOM 697 C CA . ARG A 1 93 ? 11.692 5.586 -15.205 1.00 94.94 93 ARG A CA 1
ATOM 698 C C . ARG A 1 93 ? 11.076 6.734 -14.405 1.00 94.94 93 ARG A C 1
ATOM 700 O O . ARG A 1 93 ? 10.943 6.618 -13.187 1.00 94.94 93 ARG A O 1
ATOM 707 N N . ALA A 1 94 ? 10.758 7.854 -15.058 1.00 95.69 94 ALA A N 1
ATOM 708 C CA . ALA A 1 94 ? 10.293 9.054 -14.372 1.00 95.69 94 ALA A CA 1
ATOM 709 C C . ALA A 1 94 ? 8.922 8.810 -13.738 1.00 95.69 94 ALA A C 1
ATOM 711 O O . ALA A 1 94 ? 8.721 9.148 -12.570 1.00 95.69 94 ALA A O 1
ATOM 712 N N . THR A 1 95 ? 8.028 8.152 -14.476 1.00 96.69 95 THR A N 1
ATOM 713 C CA . THR A 1 95 ? 6.719 7.739 -13.965 1.00 96.69 95 THR A CA 1
ATOM 714 C C . THR A 1 95 ? 6.863 6.740 -12.817 1.00 96.69 95 THR A C 1
ATOM 716 O O . THR A 1 95 ? 6.332 6.983 -11.736 1.00 96.69 95 THR A O 1
ATOM 719 N N . ILE A 1 96 ? 7.647 5.668 -12.978 1.00 97.38 96 ILE A N 1
ATOM 720 C CA . ILE A 1 96 ? 7.825 4.655 -11.921 1.00 97.38 96 ILE A CA 1
ATOM 721 C C . ILE A 1 96 ? 8.387 5.293 -10.640 1.00 97.38 96 ILE A C 1
ATOM 723 O O . ILE A 1 96 ? 7.863 5.070 -9.546 1.00 97.38 96 ILE A O 1
ATOM 727 N N . ALA A 1 97 ? 9.425 6.125 -10.761 1.00 96.88 97 ALA A N 1
ATOM 728 C CA . ALA A 1 97 ? 10.020 6.818 -9.623 1.00 96.88 97 ALA A CA 1
ATOM 729 C C . ALA A 1 97 ? 9.026 7.782 -8.954 1.00 96.88 97 ALA A C 1
ATOM 731 O O . ALA A 1 97 ? 8.951 7.833 -7.725 1.00 96.88 97 ALA A O 1
ATOM 732 N N . ALA A 1 98 ? 8.245 8.532 -9.739 1.00 97.12 98 ALA A N 1
ATOM 733 C CA . ALA A 1 98 ? 7.231 9.441 -9.214 1.00 97.12 98 ALA A CA 1
ATOM 734 C C . ALA A 1 98 ? 6.166 8.694 -8.399 1.00 97.12 98 ALA A C 1
ATOM 736 O O . ALA A 1 98 ? 5.831 9.128 -7.296 1.00 97.12 98 ALA A O 1
ATOM 737 N N . GLU A 1 99 ? 5.682 7.554 -8.891 1.00 97.19 99 GLU A N 1
ATOM 738 C CA . GLU A 1 99 ? 4.681 6.747 -8.190 1.00 97.19 99 GLU A CA 1
ATOM 739 C C . GLU A 1 99 ? 5.245 6.089 -6.920 1.00 97.19 99 GLU A C 1
ATOM 741 O O . GLU A 1 99 ? 4.628 6.156 -5.853 1.00 97.19 99 GLU A O 1
ATOM 746 N N . LEU A 1 100 ? 6.467 5.547 -6.967 1.00 96.25 100 LEU A N 1
ATOM 747 C CA . LEU A 1 100 ? 7.142 5.003 -5.778 1.00 96.25 100 LEU A CA 1
ATOM 748 C C . LEU A 1 100 ? 7.425 6.065 -4.703 1.00 96.25 100 LEU A C 1
ATOM 750 O O . LEU A 1 100 ? 7.500 5.744 -3.512 1.00 96.25 100 LEU A O 1
ATOM 754 N N . ASN A 1 101 ? 7.583 7.332 -5.089 1.00 95.62 101 ASN A N 1
ATOM 755 C CA . ASN A 1 101 ? 7.846 8.431 -4.157 1.00 95.62 101 ASN A CA 1
ATOM 756 C C . ASN A 1 101 ? 6.601 8.921 -3.409 1.00 95.62 101 ASN A C 1
ATOM 758 O O . ASN A 1 101 ? 6.745 9.538 -2.354 1.00 95.62 101 ASN A O 1
ATOM 762 N N . LYS A 1 102 ? 5.393 8.609 -3.890 1.00 94.88 102 LYS A N 1
ATOM 763 C CA . LYS A 1 102 ? 4.137 8.886 -3.168 1.00 94.88 102 LYS A CA 1
ATOM 764 C C . LYS A 1 102 ? 3.881 7.874 -2.049 1.00 94.88 102 LYS A C 1
ATOM 766 O O . LYS A 1 102 ? 3.268 8.205 -1.033 1.00 94.88 102 LYS A O 1
ATOM 771 N N . LEU A 1 103 ? 4.396 6.652 -2.206 1.00 93.44 103 LEU A N 1
ATOM 772 C CA . LEU A 1 103 ? 4.135 5.530 -1.303 1.00 93.44 103 LEU A CA 1
ATOM 773 C C . LEU A 1 103 ? 4.438 5.816 0.184 1.00 93.44 103 LEU A C 1
ATOM 775 O O . LEU A 1 103 ? 3.583 5.502 1.012 1.00 93.44 103 LEU A O 1
ATOM 779 N N . PRO A 1 104 ? 5.577 6.430 0.577 1.00 93.00 104 PRO A N 1
ATOM 780 C CA . PRO A 1 104 ? 5.899 6.638 1.992 1.00 93.00 104 PRO A CA 1
ATOM 781 C C . PRO A 1 104 ? 4.842 7.442 2.757 1.0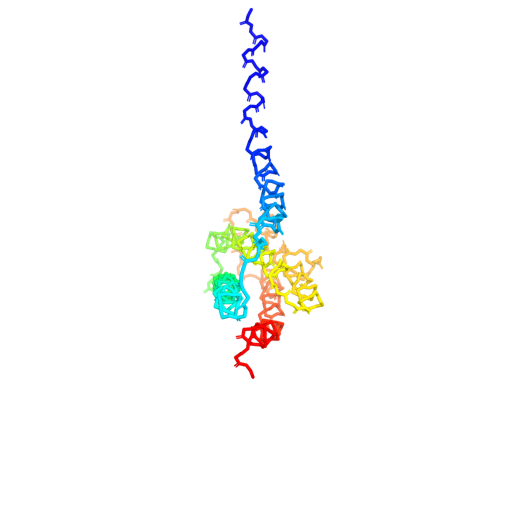0 93.00 104 PRO A C 1
ATOM 783 O O . PRO A 1 104 ? 4.571 7.149 3.921 1.00 93.00 104 PRO A O 1
ATOM 786 N N . GLN A 1 105 ? 4.225 8.438 2.113 1.00 93.00 105 GLN A N 1
ATOM 787 C CA . GLN A 1 105 ? 3.193 9.260 2.743 1.00 93.00 105 GLN A CA 1
ATOM 788 C C . GLN A 1 105 ? 1.917 8.454 3.010 1.00 93.00 105 GLN A C 1
ATOM 790 O O . GLN A 1 105 ? 1.330 8.580 4.084 1.00 93.00 105 GLN A O 1
ATOM 795 N N . LEU A 1 106 ? 1.510 7.605 2.065 1.00 92.88 106 LEU A N 1
ATOM 796 C CA . LEU A 1 106 ? 0.321 6.760 2.205 1.00 92.88 106 LEU A CA 1
ATOM 797 C C . LEU A 1 106 ? 0.537 5.642 3.223 1.00 92.88 106 LEU A C 1
ATOM 799 O O . LEU A 1 106 ? -0.322 5.416 4.070 1.00 92.88 106 LEU A O 1
ATOM 803 N N . VAL A 1 107 ? 1.720 5.020 3.218 1.00 92.00 107 VAL A N 1
ATOM 804 C CA . VAL A 1 107 ? 2.131 4.065 4.257 1.00 92.00 107 VAL A CA 1
ATOM 805 C C . VAL A 1 107 ? 2.054 4.719 5.637 1.00 92.00 107 VAL A C 1
ATOM 807 O O . VAL A 1 107 ? 1.454 4.161 6.553 1.00 92.00 107 VAL A O 1
ATOM 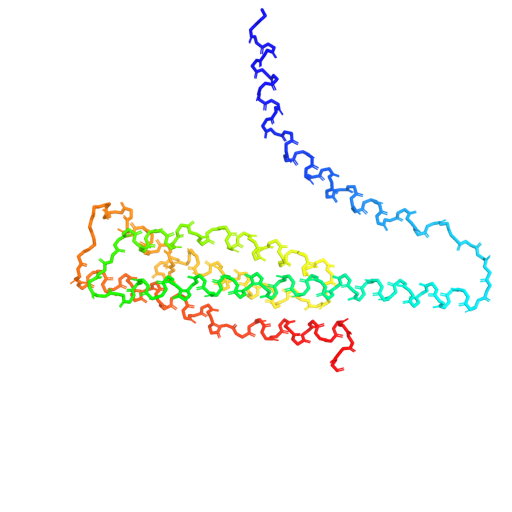810 N N . GLN A 1 108 ? 2.591 5.934 5.788 1.00 91.25 108 GLN A N 1
ATOM 811 C CA . GLN A 1 108 ? 2.530 6.660 7.054 1.00 91.25 108 GLN A CA 1
ATOM 812 C C . GLN A 1 108 ? 1.091 7.005 7.465 1.00 91.25 108 GLN A C 1
ATOM 814 O O . GLN A 1 108 ? 0.764 6.913 8.648 1.00 91.25 108 GLN A O 1
ATOM 819 N N . SER A 1 109 ? 0.247 7.416 6.516 1.00 92.31 109 SER A N 1
ATOM 820 C CA . SER A 1 109 ? -1.170 7.704 6.762 1.00 92.31 109 SER A CA 1
ATOM 821 C C . SER A 1 109 ? -1.901 6.465 7.284 1.00 92.31 109 SER A C 1
ATOM 823 O O . SER A 1 109 ? -2.482 6.500 8.369 1.00 92.31 109 SER A O 1
ATOM 825 N N . ASN A 1 110 ? -1.750 5.334 6.588 1.00 92.25 110 ASN A N 1
ATOM 826 C CA . ASN A 1 110 ? -2.333 4.056 6.985 1.00 92.25 110 ASN A CA 1
ATOM 827 C C . ASN A 1 110 ? -1.845 3.603 8.371 1.00 92.25 110 ASN A C 1
ATOM 829 O O . ASN A 1 110 ? -2.652 3.194 9.199 1.00 92.25 110 ASN A O 1
ATOM 833 N N . MET A 1 111 ? -0.549 3.743 8.681 1.00 90.06 111 MET A N 1
ATOM 834 C CA . MET A 1 111 ? -0.016 3.408 10.012 1.00 90.06 111 MET A CA 1
ATOM 835 C C . MET A 1 111 ? -0.619 4.264 11.138 1.00 90.06 111 MET A C 1
ATOM 837 O O . MET A 1 111 ? -0.804 3.769 12.250 1.00 90.06 111 MET A O 1
ATOM 841 N N . ARG A 1 112 ? -0.926 5.544 10.883 1.00 92.12 112 ARG A N 1
ATOM 842 C CA . ARG A 1 112 ? -1.581 6.411 11.881 1.00 92.12 112 ARG A CA 1
ATOM 843 C C . ARG A 1 112 ? -3.018 5.977 12.134 1.00 92.12 112 ARG A C 1
ATOM 845 O O . ARG A 1 112 ? -3.406 5.856 13.294 1.00 92.12 112 ARG A O 1
ATOM 852 N N . ALA A 1 113 ? -3.771 5.703 11.073 1.00 92.94 113 ALA A N 1
ATOM 853 C CA . ALA A 1 113 ? -5.137 5.211 11.199 1.00 92.94 113 ALA A CA 1
ATOM 854 C C . ALA A 1 113 ? -5.172 3.836 11.894 1.00 92.94 113 ALA A C 1
ATOM 856 O O . ALA A 1 113 ? -5.997 3.590 12.771 1.00 92.94 113 ALA A O 1
ATOM 857 N N . GLU A 1 114 ? -4.200 2.967 11.611 1.00 92.50 114 GLU A N 1
ATOM 858 C CA . GLU A 1 114 ? -4.060 1.683 12.297 1.00 92.50 114 GLU A CA 1
ATOM 859 C C . GLU A 1 114 ? -3.748 1.829 13.791 1.00 92.50 114 GLU A C 1
ATOM 861 O O . GLU A 1 114 ? -4.256 1.078 14.625 1.00 92.50 114 GLU A O 1
ATOM 866 N N . ALA A 1 115 ? -2.914 2.804 14.162 1.00 88.69 115 ALA A N 1
ATOM 867 C CA . ALA A 1 115 ? -2.653 3.112 15.563 1.00 88.69 115 ALA A CA 1
ATOM 868 C C . ALA A 1 115 ? -3.933 3.562 16.287 1.00 88.69 115 ALA A C 1
ATOM 870 O O . ALA A 1 115 ? -4.153 3.155 17.426 1.00 88.69 115 ALA A O 1
ATOM 871 N N . ALA A 1 116 ? -4.807 4.325 15.624 1.00 90.44 116 ALA A N 1
ATOM 872 C CA . ALA A 1 116 ? -6.116 4.671 16.171 1.00 90.44 116 ALA A CA 1
ATOM 873 C C . ALA A 1 116 ? -7.003 3.425 16.356 1.00 90.44 116 ALA A C 1
ATOM 875 O O . ALA A 1 116 ? -7.621 3.264 17.410 1.00 90.44 116 ALA A O 1
ATOM 876 N N . VAL A 1 117 ? -6.997 2.487 15.400 1.00 91.44 117 VAL A N 1
ATOM 877 C CA . VAL A 1 117 ? -7.707 1.202 15.536 1.00 91.44 117 VAL A CA 1
ATOM 878 C C . VAL A 1 117 ? -7.196 0.395 16.732 1.00 91.44 117 VAL A C 1
ATOM 880 O O . VAL A 1 117 ? -8.007 -0.142 17.485 1.00 91.44 117 VAL A O 1
ATOM 883 N N . ARG A 1 118 ? -5.876 0.353 16.974 1.00 87.94 118 ARG A N 1
ATOM 884 C CA . ARG A 1 118 ? -5.298 -0.306 18.166 1.00 87.94 118 ARG A CA 1
ATOM 885 C C . ARG A 1 118 ? -5.811 0.282 19.485 1.00 87.94 118 ARG A C 1
ATOM 887 O O . ARG A 1 118 ? -5.829 -0.431 20.483 1.00 87.94 118 ARG A O 1
ATOM 894 N N . ILE A 1 119 ? -6.187 1.562 19.503 1.00 86.19 119 ILE A N 1
ATOM 895 C CA . ILE A 1 119 ? -6.686 2.249 20.702 1.00 86.19 119 ILE A CA 1
ATOM 896 C C . ILE A 1 119 ? -8.154 1.905 20.955 1.00 86.19 119 ILE A C 1
ATOM 898 O O . ILE A 1 119 ? -8.536 1.638 22.094 1.00 86.19 119 ILE A O 1
ATOM 902 N N . VAL A 1 120 ? -8.988 1.946 19.914 1.00 86.19 120 VAL A N 1
ATOM 903 C CA . VAL A 1 120 ? -10.448 1.881 20.086 1.00 86.19 120 VAL A CA 1
ATOM 904 C C . VAL A 1 120 ? -11.035 0.489 19.870 1.00 86.19 120 VAL A C 1
ATOM 906 O O . VAL A 1 120 ? -12.141 0.229 20.357 1.00 86.19 120 VAL A O 1
ATOM 909 N N . GLY A 1 121 ? -10.327 -0.373 19.137 1.00 84.31 121 GLY A N 1
ATOM 910 C CA . GLY A 1 121 ? -10.816 -1.673 18.705 1.00 84.31 121 GLY A CA 1
ATOM 911 C C . GLY A 1 121 ? -10.533 -2.807 19.677 1.00 84.31 121 GLY A C 1
ATOM 912 O O . GLY A 1 121 ? -9.516 -2.830 20.370 1.00 84.31 121 GLY A O 1
ATOM 913 N N . SER A 1 122 ? -11.444 -3.775 19.722 1.00 80.69 122 SER A N 1
ATOM 914 C CA . SER A 1 122 ? -11.344 -4.942 20.593 1.00 80.69 122 SER A CA 1
ATOM 915 C C . SER A 1 122 ? -10.792 -6.159 19.842 1.00 80.69 122 SER A C 1
ATOM 917 O O . SER A 1 122 ? -11.184 -6.440 18.713 1.00 80.69 122 SER A O 1
ATOM 919 N N . GLU A 1 123 ? -9.855 -6.879 20.469 1.00 84.50 123 GLU A N 1
ATOM 920 C CA . GLU A 1 123 ? -9.216 -8.104 19.936 1.00 84.50 123 GLU A CA 1
ATOM 921 C C . GLU A 1 123 ? -8.528 -7.950 18.559 1.00 84.50 123 GLU A C 1
ATOM 923 O O . GLU A 1 123 ? -8.272 -8.928 17.864 1.00 84.50 123 GLU A O 1
ATOM 928 N N . MET A 1 124 ? -8.140 -6.729 18.182 1.00 86.06 124 MET A N 1
ATOM 929 C CA . MET A 1 124 ? -7.496 -6.444 16.889 1.00 86.06 124 MET A CA 1
ATOM 930 C C . MET A 1 124 ? -6.023 -6.883 16.800 1.00 86.06 124 MET A C 1
ATOM 932 O O . MET A 1 124 ? -5.452 -6.924 15.713 1.00 86.06 124 MET A O 1
ATOM 936 N N . GLY A 1 125 ? -5.380 -7.208 17.928 1.00 86.00 125 GLY A N 1
ATOM 937 C CA . GLY A 1 125 ? -3.927 -7.407 18.022 1.00 86.00 125 GLY A CA 1
ATOM 938 C C . GLY A 1 125 ? -3.335 -8.375 16.984 1.00 86.00 125 GLY A C 1
ATOM 939 O O . GLY A 1 125 ? -2.455 -7.964 16.226 1.00 86.00 125 GLY A O 1
ATOM 940 N N . PRO A 1 126 ? -3.800 -9.637 16.901 1.00 88.56 126 PRO A N 1
ATOM 941 C CA . PRO A 1 126 ? -3.279 -10.599 15.929 1.00 88.56 126 PRO A CA 1
ATOM 942 C C . PRO A 1 126 ? -3.517 -10.198 14.465 1.00 88.56 126 PRO A C 1
ATOM 944 O O . PRO A 1 126 ? -2.636 -10.409 13.628 1.00 88.56 126 PRO A O 1
ATOM 947 N N . LEU A 1 127 ? -4.675 -9.597 14.163 1.00 88.25 127 LEU A N 1
ATOM 948 C CA . LEU A 1 127 ? -5.037 -9.147 12.814 1.00 88.25 127 LEU A CA 1
ATOM 949 C C . LEU A 1 127 ? -4.111 -8.019 12.349 1.00 88.25 127 LEU A C 1
ATOM 951 O O . LEU A 1 127 ? -3.504 -8.103 11.282 1.00 88.25 127 LEU A O 1
ATOM 955 N N . LEU A 1 128 ? -3.918 -7.009 13.198 1.00 90.19 128 LEU A N 1
ATOM 956 C CA . LEU A 1 128 ? -3.032 -5.884 12.904 1.00 90.19 128 LEU A CA 1
ATOM 957 C C . LEU A 1 128 ? -1.561 -6.309 12.843 1.00 90.19 128 LEU A C 1
ATOM 959 O O . LEU A 1 128 ? -0.837 -5.876 11.958 1.00 90.19 128 LEU A O 1
ATOM 963 N N . ALA A 1 129 ? -1.122 -7.242 13.692 1.00 89.69 129 ALA A N 1
ATOM 964 C CA . ALA A 1 129 ? 0.241 -7.774 13.624 1.00 89.69 129 ALA A CA 1
ATOM 965 C C . ALA A 1 129 ? 0.512 -8.581 12.338 1.00 89.69 129 ALA A C 1
ATOM 967 O O . ALA A 1 129 ? 1.651 -8.671 11.871 1.00 89.69 129 ALA A O 1
ATOM 968 N N . ARG A 1 130 ? -0.507 -9.223 11.752 1.00 89.25 130 ARG A N 1
ATOM 969 C CA . ARG A 1 130 ? -0.398 -9.825 10.413 1.00 89.25 130 ARG A CA 1
ATOM 970 C C . ARG A 1 130 ? -0.274 -8.739 9.348 1.00 89.25 130 ARG A C 1
ATOM 972 O O . ARG A 1 130 ? 0.613 -8.840 8.501 1.00 89.25 130 ARG A O 1
ATOM 979 N N . ARG A 1 131 ? -1.093 -7.691 9.436 1.00 90.00 131 ARG A N 1
ATOM 980 C CA . ARG A 1 131 ? -1.056 -6.551 8.519 1.00 90.00 131 ARG A CA 1
ATOM 981 C C . ARG A 1 131 ? 0.298 -5.835 8.528 1.00 90.00 131 ARG A C 1
ATOM 983 O O . ARG A 1 131 ? 0.866 -5.615 7.461 1.00 90.00 131 ARG A O 1
ATOM 990 N N . ASP A 1 132 ? 0.859 -5.575 9.709 1.00 90.00 132 ASP A N 1
ATOM 991 C CA . ASP A 1 132 ? 2.198 -4.997 9.888 1.00 90.00 132 ASP A CA 1
ATOM 992 C C . ASP A 1 132 ? 3.268 -5.800 9.145 1.00 90.00 132 ASP A C 1
ATOM 994 O O . ASP A 1 132 ? 4.136 -5.243 8.467 1.00 90.00 132 ASP A O 1
ATOM 998 N N . ARG A 1 133 ? 3.207 -7.134 9.260 1.00 91.56 133 ARG A N 1
ATOM 999 C CA . ARG A 1 133 ? 4.141 -8.040 8.583 1.00 91.56 133 ARG A CA 1
ATOM 1000 C C . ARG A 1 133 ? 3.972 -7.985 7.072 1.00 91.56 133 ARG A C 1
ATOM 1002 O O . ARG A 1 133 ? 4.978 -7.926 6.375 1.00 91.56 133 ARG A O 1
ATOM 1009 N N . ALA A 1 134 ? 2.738 -7.968 6.569 1.00 92.56 134 ALA A N 1
ATOM 1010 C CA . ALA A 1 134 ? 2.471 -7.842 5.138 1.00 92.56 134 ALA A CA 1
ATOM 1011 C C . ALA A 1 134 ? 2.979 -6.500 4.583 1.00 92.56 134 ALA A C 1
ATOM 1013 O O . ALA A 1 134 ? 3.627 -6.468 3.538 1.00 92.56 134 ALA A O 1
ATOM 1014 N N . LEU A 1 135 ? 2.748 -5.399 5.304 1.00 92.88 135 LEU A N 1
ATOM 1015 C CA . LEU A 1 135 ? 3.219 -4.066 4.925 1.00 92.88 135 LEU A CA 1
ATOM 1016 C C . LEU A 1 135 ? 4.746 -3.967 4.952 1.00 92.88 135 LEU A C 1
ATOM 1018 O O . LEU A 1 135 ? 5.353 -3.439 4.022 1.00 92.88 135 LEU A O 1
ATOM 1022 N N . THR A 1 136 ? 5.375 -4.523 5.985 1.00 91.62 136 THR A N 1
ATOM 1023 C CA . THR A 1 136 ? 6.838 -4.619 6.066 1.00 91.62 136 THR A CA 1
ATOM 1024 C C . THR A 1 136 ? 7.383 -5.442 4.903 1.00 91.62 136 THR A C 1
ATOM 1026 O O . THR A 1 136 ? 8.338 -5.026 4.253 1.00 91.62 136 THR A O 1
ATOM 1029 N N . ALA A 1 137 ? 6.747 -6.573 4.591 1.00 92.31 137 ALA A N 1
ATOM 1030 C CA . ALA A 1 137 ? 7.171 -7.432 3.498 1.00 92.31 137 ALA A CA 1
ATOM 1031 C C . ALA A 1 137 ? 7.102 -6.709 2.139 1.00 92.31 137 ALA A C 1
ATOM 1033 O O . ALA A 1 137 ? 8.069 -6.707 1.381 1.00 92.31 137 ALA A O 1
ATOM 1034 N N . LEU A 1 138 ? 6.000 -6.002 1.876 1.00 95.12 138 LEU A N 1
ATOM 1035 C CA . LEU A 1 138 ? 5.826 -5.182 0.676 1.00 95.12 138 LEU A CA 1
ATOM 1036 C C . LEU A 1 138 ? 6.941 -4.140 0.506 1.00 95.12 138 LEU A C 1
ATOM 1038 O O . LEU A 1 138 ? 7.418 -3.917 -0.609 1.00 95.12 138 LEU A O 1
ATOM 1042 N N . VAL A 1 139 ? 7.323 -3.471 1.596 1.00 92.94 139 VAL A N 1
ATOM 1043 C CA . VAL A 1 139 ? 8.217 -2.308 1.544 1.00 92.94 139 VAL A CA 1
ATOM 1044 C C . VAL A 1 139 ? 9.689 -2.701 1.586 1.00 92.94 139 VAL A C 1
ATOM 1046 O O . VAL A 1 139 ? 10.483 -2.050 0.914 1.00 92.94 139 VAL A O 1
ATOM 1049 N N . SER A 1 140 ? 10.070 -3.714 2.365 1.00 90.19 140 SER A N 1
ATOM 1050 C CA . SER A 1 140 ? 11.479 -3.954 2.700 1.00 90.19 140 SER A CA 1
ATOM 1051 C C . SER A 1 140 ? 11.903 -5.422 2.805 1.00 90.19 140 SER A C 1
ATOM 1053 O O . SER A 1 140 ? 13.036 -5.672 3.218 1.00 90.19 140 SER A O 1
ATOM 1055 N N . GLU A 1 141 ? 11.070 -6.399 2.414 1.00 88.81 141 GLU A N 1
ATOM 1056 C CA . GLU A 1 141 ? 11.513 -7.804 2.344 1.00 88.81 141 GLU A CA 1
ATOM 1057 C C . GLU A 1 141 ? 12.729 -7.930 1.405 1.00 88.81 141 GLU A C 1
ATOM 1059 O O . GLU A 1 141 ? 12.650 -7.524 0.236 1.00 88.81 141 GLU A O 1
ATOM 1064 N N . PRO A 1 142 ? 13.870 -8.457 1.883 1.00 86.62 142 PRO A N 1
ATOM 1065 C CA . PRO A 1 142 ? 15.060 -8.592 1.055 1.00 86.62 142 PRO A CA 1
ATOM 1066 C C . PRO A 1 142 ? 14.787 -9.452 -0.182 1.00 86.62 142 PRO A C 1
ATOM 1068 O O . PRO A 1 142 ? 14.396 -10.609 -0.070 1.00 86.62 142 PRO A O 1
ATOM 1071 N N . GLY A 1 143 ? 15.004 -8.885 -1.371 1.00 88.31 143 GLY A N 1
ATOM 1072 C CA . GLY A 1 143 ? 14.864 -9.602 -2.643 1.00 88.31 143 GLY A CA 1
ATOM 1073 C C . GLY A 1 143 ? 13.426 -9.838 -3.126 1.00 88.31 143 GLY A C 1
ATOM 1074 O O . GLY A 1 143 ? 13.260 -10.364 -4.222 1.00 88.31 143 GLY A O 1
ATOM 1075 N N . SER A 1 144 ? 12.396 -9.436 -2.372 1.00 91.81 144 SER A N 1
ATOM 1076 C CA . SER A 1 144 ? 10.987 -9.676 -2.736 1.00 91.81 144 SER A CA 1
ATOM 1077 C C . SER A 1 144 ? 10.042 -8.517 -2.391 1.00 91.81 144 SER A C 1
ATOM 1079 O O . SER A 1 144 ? 8.894 -8.740 -2.011 1.00 91.81 144 SER A O 1
ATOM 1081 N N . SER A 1 145 ? 10.524 -7.278 -2.499 1.00 94.88 145 SER A N 1
ATOM 1082 C CA . SER A 1 145 ? 9.796 -6.062 -2.111 1.00 94.88 145 SER A CA 1
ATOM 1083 C C . SER A 1 145 ? 9.958 -4.929 -3.121 1.00 94.88 145 SER A C 1
ATOM 1085 O O . SER A 1 145 ? 10.793 -4.985 -4.028 1.00 94.88 145 SER A O 1
ATOM 1087 N N . LEU A 1 146 ? 9.207 -3.843 -2.922 1.00 96.62 146 LEU A N 1
ATOM 1088 C CA . LEU A 1 146 ? 9.355 -2.608 -3.698 1.00 96.62 146 LEU A CA 1
ATOM 1089 C C . LEU A 1 146 ? 10.712 -1.918 -3.491 1.00 96.62 146 LEU A C 1
ATOM 1091 O O . LEU A 1 146 ? 11.108 -1.098 -4.321 1.00 96.62 146 LEU A O 1
ATOM 1095 N N . LEU A 1 147 ? 11.457 -2.266 -2.436 1.00 94.94 147 LEU A N 1
ATOM 1096 C CA . LEU A 1 147 ? 12.826 -1.786 -2.254 1.00 94.94 147 LEU A CA 1
ATOM 1097 C C . LEU A 1 147 ? 13.752 -2.265 -3.376 1.00 94.94 147 LEU A C 1
ATOM 1099 O O . LEU A 1 147 ? 14.637 -1.520 -3.777 1.00 94.94 147 LEU A O 1
ATOM 1103 N N . VAL A 1 148 ? 13.527 -3.465 -3.922 1.00 96.44 148 VAL A N 1
ATOM 1104 C CA . VAL A 1 148 ? 14.315 -3.990 -5.050 1.00 96.44 148 VAL A CA 1
ATOM 1105 C C . VAL A 1 148 ? 14.166 -3.087 -6.273 1.00 96.44 148 VAL A C 1
ATOM 1107 O O . VAL A 1 148 ? 15.159 -2.724 -6.896 1.00 96.44 148 VAL A O 1
ATOM 1110 N N . VAL A 1 149 ? 12.933 -2.664 -6.566 1.00 97.12 149 VAL A N 1
ATOM 1111 C CA . VAL A 1 149 ? 12.648 -1.737 -7.667 1.00 97.12 149 VAL A CA 1
ATOM 1112 C C . VAL A 1 149 ? 13.287 -0.377 -7.407 1.00 97.12 149 VAL A C 1
ATOM 1114 O O . VAL A 1 149 ? 13.942 0.164 -8.291 1.00 97.12 149 VAL A O 1
ATOM 1117 N N . ARG A 1 150 ? 13.135 0.174 -6.194 1.00 96.38 150 ARG A N 1
ATOM 1118 C CA . ARG A 1 150 ? 13.756 1.458 -5.834 1.00 96.38 150 ARG A CA 1
ATOM 1119 C C . ARG A 1 150 ? 15.276 1.412 -6.014 1.00 96.38 150 ARG A C 1
ATOM 1121 O O . ARG A 1 150 ? 15.808 2.277 -6.696 1.00 96.38 150 ARG A O 1
ATOM 1128 N N . ASN A 1 151 ? 15.938 0.386 -5.481 1.00 95.81 151 ASN A N 1
ATOM 1129 C CA . ASN A 1 151 ? 17.388 0.231 -5.602 1.00 95.81 151 ASN A CA 1
ATOM 1130 C C . ASN A 1 151 ? 17.822 0.158 -7.072 1.00 95.81 151 ASN A C 1
ATOM 1132 O O . ASN A 1 151 ? 18.754 0.847 -7.466 1.00 95.81 151 ASN A O 1
ATOM 1136 N N . TYR A 1 152 ? 17.095 -0.592 -7.906 1.00 96.12 152 TYR A N 1
ATOM 1137 C CA . TYR A 1 152 ? 17.388 -0.657 -9.337 1.00 96.12 152 TYR A CA 1
ATOM 1138 C C . TYR A 1 152 ? 17.298 0.717 -10.025 1.00 96.12 152 TYR A C 1
ATOM 1140 O O . TYR A 1 152 ? 18.162 1.058 -10.830 1.00 96.12 152 TYR A O 1
ATOM 1148 N N . LEU A 1 153 ? 16.285 1.532 -9.700 1.00 96.06 153 LEU A N 1
ATOM 1149 C CA . LEU A 1 153 ? 16.126 2.886 -10.256 1.00 96.06 153 LEU A CA 1
ATOM 1150 C C . LEU A 1 153 ? 17.180 3.881 -9.755 1.00 96.06 153 LEU A C 1
ATOM 1152 O O . LEU A 1 153 ? 17.486 4.852 -10.460 1.00 96.06 153 LEU A O 1
ATOM 1156 N N . ASP A 1 154 ? 17.679 3.674 -8.537 1.00 94.75 154 ASP A N 1
ATOM 1157 C CA . ASP A 1 154 ? 18.764 4.459 -7.950 1.00 94.75 154 ASP A CA 1
ATOM 1158 C C . ASP A 1 154 ? 20.104 4.116 -8.629 1.00 94.75 154 ASP A C 1
ATOM 1160 O O . ASP A 1 154 ? 20.873 5.023 -8.952 1.00 94.75 154 ASP A O 1
ATOM 1164 N N . ASP A 1 155 ? 20.328 2.837 -8.950 1.00 95.19 155 ASP A N 1
ATOM 1165 C CA . ASP A 1 155 ? 21.500 2.354 -9.696 1.00 95.19 155 ASP A CA 1
ATOM 1166 C C . ASP A 1 155 ? 21.452 2.729 -11.194 1.00 95.19 155 ASP A C 1
ATOM 1168 O O . ASP A 1 155 ? 22.492 2.874 -11.841 1.00 95.19 155 ASP A O 1
ATOM 1172 N N . HIS A 1 156 ? 20.251 2.965 -11.740 1.00 92.75 156 HIS A N 1
ATOM 1173 C CA . HIS A 1 156 ? 20.007 3.358 -13.135 1.00 92.75 156 HIS A CA 1
ATOM 1174 C C . HIS A 1 156 ? 19.354 4.754 -13.224 1.00 92.75 156 HIS A C 1
ATOM 1176 O O . HIS A 1 156 ? 18.168 4.890 -13.551 1.00 92.75 156 HIS A O 1
ATOM 1182 N N . PRO A 1 157 ? 20.101 5.844 -12.954 1.00 87.06 157 PRO A N 1
ATOM 1183 C CA . PRO A 1 157 ? 19.527 7.177 -12.755 1.00 87.06 157 PRO A CA 1
ATOM 1184 C C . PRO A 1 157 ? 18.983 7.847 -14.025 1.00 87.06 157 PRO A C 1
ATOM 1186 O O . PRO A 1 157 ? 18.175 8.772 -13.929 1.00 87.06 157 PRO A O 1
ATOM 1189 N N . ASN A 1 158 ? 19.413 7.406 -15.208 1.00 86.06 158 ASN A N 1
ATOM 1190 C CA . ASN A 1 158 ? 19.102 8.091 -16.464 1.00 86.06 158 ASN A CA 1
ATOM 1191 C C . ASN A 1 158 ? 17.952 7.426 -17.221 1.00 86.06 158 ASN A C 1
ATOM 1193 O O . ASN A 1 158 ? 16.999 8.095 -17.611 1.00 86.06 158 ASN A O 1
ATOM 1197 N N . THR A 1 159 ? 18.039 6.115 -17.431 1.00 87.31 159 THR A N 1
ATOM 1198 C CA . THR A 1 159 ? 17.111 5.360 -18.277 1.00 87.31 159 THR A CA 1
ATOM 1199 C C . THR A 1 159 ? 16.948 3.946 -17.749 1.00 87.31 159 THR A C 1
ATOM 1201 O O . THR A 1 159 ? 17.908 3.365 -17.248 1.00 87.31 159 THR A O 1
ATOM 1204 N N . VAL A 1 160 ? 15.751 3.395 -17.920 1.00 91.62 160 VAL A N 1
ATOM 1205 C CA . VAL A 1 160 ? 15.475 1.969 -17.743 1.00 91.62 160 VAL A CA 1
ATOM 1206 C C . VAL A 1 160 ? 15.290 1.386 -19.137 1.00 91.62 160 VAL A C 1
ATOM 1208 O O . VAL A 1 160 ? 14.494 1.907 -19.917 1.00 91.62 160 VAL A O 1
ATOM 1211 N N . SER A 1 161 ? 16.076 0.367 -19.464 1.00 92.19 161 SER A N 1
ATOM 1212 C CA . SER A 1 161 ? 15.958 -0.356 -20.727 1.00 92.19 161 SER A CA 1
ATOM 1213 C C . SER A 1 161 ? 14.863 -1.412 -20.618 1.00 92.19 161 SER A C 1
ATOM 1215 O O . SER A 1 161 ? 14.643 -1.976 -19.551 1.00 92.19 161 SER A O 1
ATOM 1217 N N . ASP A 1 162 ? 14.185 -1.693 -21.727 1.00 93.81 162 ASP A N 1
ATOM 1218 C CA . ASP A 1 162 ? 13.192 -2.767 -21.800 1.00 93.81 162 ASP A CA 1
ATOM 1219 C C . ASP A 1 162 ? 13.891 -4.121 -22.028 1.00 93.81 162 ASP A C 1
ATOM 1221 O O . ASP A 1 162 ? 13.889 -4.664 -23.133 1.00 93.81 162 ASP A O 1
ATOM 1225 N N . ASP A 1 163 ? 14.602 -4.609 -21.008 1.00 94.06 163 ASP A N 1
ATOM 1226 C CA . ASP A 1 163 ? 15.453 -5.803 -21.073 1.00 94.06 163 ASP A CA 1
ATOM 1227 C C . ASP A 1 163 ? 15.114 -6.847 -19.997 1.00 94.06 163 ASP A C 1
ATOM 1229 O O . ASP A 1 163 ? 14.328 -6.602 -19.079 1.00 94.06 163 ASP A O 1
ATOM 1233 N N . ASP A 1 164 ? 15.704 -8.041 -20.106 1.00 96.50 164 ASP A N 1
ATOM 1234 C CA . ASP A 1 164 ? 15.453 -9.158 -19.183 1.00 96.50 164 ASP A CA 1
ATOM 1235 C C . ASP A 1 164 ? 15.731 -8.805 -17.709 1.00 96.50 164 ASP A C 1
ATOM 1237 O O . ASP A 1 164 ? 15.129 -9.388 -16.799 1.00 96.50 164 ASP A O 1
ATOM 1241 N N . GLU A 1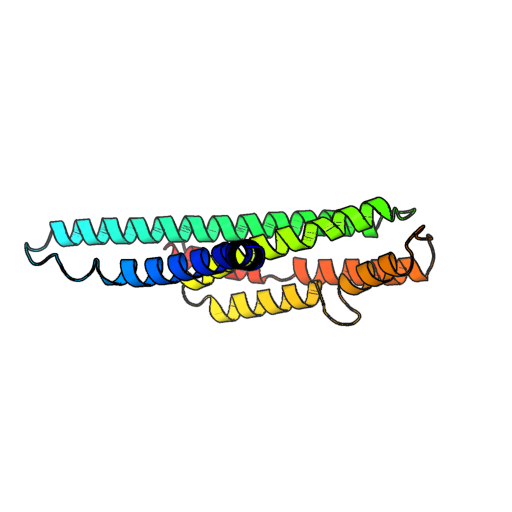 165 ? 16.652 -7.871 -17.453 1.00 95.50 165 GLU A N 1
ATOM 1242 C CA . GLU A 1 165 ? 16.982 -7.426 -16.103 1.00 95.50 165 GLU A CA 1
ATOM 1243 C C . GLU A 1 165 ? 15.847 -6.579 -15.526 1.00 95.50 165 GLU A C 1
ATOM 1245 O O . GLU A 1 165 ? 15.346 -6.890 -14.438 1.00 95.50 165 GLU A O 1
ATOM 1250 N N . TRP A 1 166 ? 15.376 -5.582 -16.281 1.00 96.56 166 TRP A N 1
ATOM 1251 C CA . TRP A 1 166 ? 14.214 -4.788 -15.903 1.00 96.56 166 TRP A CA 1
ATOM 1252 C C . TRP A 1 166 ? 12.981 -5.665 -15.681 1.00 96.56 166 TRP A C 1
ATOM 1254 O O . TRP A 1 166 ? 12.338 -5.562 -14.635 1.00 96.56 166 TRP A O 1
ATOM 1264 N N . HIS A 1 167 ? 12.680 -6.584 -16.601 1.00 96.94 167 HIS A N 1
ATOM 1265 C CA . HIS A 1 167 ? 11.514 -7.466 -16.483 1.00 96.94 167 HIS A CA 1
ATOM 1266 C C . HIS A 1 167 ? 11.555 -8.301 -15.198 1.00 96.94 167 HIS A C 1
ATOM 1268 O O . HIS A 1 167 ? 10.527 -8.491 -14.536 1.00 96.94 167 HIS A O 1
ATOM 1274 N N . ARG A 1 168 ? 12.742 -8.773 -14.792 1.00 97.38 168 ARG A N 1
ATOM 1275 C CA . ARG A 1 168 ? 12.924 -9.495 -13.527 1.00 97.38 168 ARG A CA 1
ATOM 1276 C C . ARG A 1 168 ? 12.638 -8.596 -12.325 1.00 97.38 168 ARG A C 1
ATOM 1278 O O . ARG A 1 168 ? 11.912 -9.010 -11.421 1.00 97.38 168 ARG A O 1
ATOM 1285 N N . VAL A 1 169 ? 13.181 -7.381 -12.310 1.00 97.62 169 VAL A N 1
ATOM 1286 C CA . VAL A 1 169 ? 12.977 -6.407 -11.224 1.00 97.62 169 VAL A CA 1
ATOM 1287 C C . VAL A 1 169 ? 11.510 -5.983 -11.123 1.00 97.62 169 VAL A C 1
ATOM 1289 O O . VAL A 1 169 ? 10.936 -6.000 -10.031 1.00 97.62 169 VAL A O 1
ATOM 1292 N N . ALA A 1 170 ? 10.875 -5.667 -12.252 1.00 97.56 170 ALA A N 1
ATOM 1293 C CA . ALA A 1 170 ? 9.462 -5.321 -12.326 1.00 97.56 170 ALA A CA 1
ATOM 1294 C C . ALA A 1 170 ? 8.581 -6.465 -11.805 1.00 97.56 170 ALA A C 1
ATOM 1296 O O . ALA A 1 170 ? 7.711 -6.235 -10.965 1.00 97.56 170 ALA A O 1
ATOM 1297 N N . THR A 1 171 ? 8.864 -7.710 -12.208 1.00 98.12 171 THR A N 1
ATOM 1298 C CA . THR A 1 171 ? 8.144 -8.905 -11.731 1.00 98.12 171 THR A CA 1
ATOM 1299 C C . THR A 1 171 ? 8.230 -9.059 -10.213 1.00 98.12 171 THR A C 1
ATOM 1301 O O . THR A 1 171 ? 7.229 -9.387 -9.572 1.00 98.12 171 THR A O 1
ATOM 1304 N N . VAL A 1 172 ? 9.395 -8.790 -9.612 1.00 97.88 172 VAL A N 1
ATOM 1305 C CA . VAL A 1 172 ? 9.561 -8.805 -8.149 1.00 97.88 172 VAL A CA 1
ATOM 1306 C C . VAL A 1 172 ? 8.652 -7.769 -7.482 1.00 97.88 172 VAL A C 1
ATOM 1308 O O . VAL A 1 172 ? 7.925 -8.109 -6.547 1.00 97.88 172 VAL A O 1
ATOM 1311 N N . GLY A 1 173 ? 8.641 -6.529 -7.981 1.00 96.94 173 GLY A N 1
ATOM 1312 C CA . GLY A 1 173 ? 7.781 -5.467 -7.449 1.00 96.94 173 GLY A CA 1
ATOM 1313 C C . GLY A 1 173 ? 6.287 -5.771 -7.595 1.00 96.94 173 GLY A C 1
ATOM 1314 O O . GLY A 1 173 ? 5.531 -5.629 -6.634 1.00 96.94 173 GLY A O 1
ATOM 1315 N N . ILE A 1 174 ? 5.873 -6.257 -8.767 1.00 98.06 174 ILE A N 1
ATOM 1316 C CA . ILE A 1 174 ? 4.494 -6.677 -9.064 1.00 98.06 174 ILE A CA 1
ATOM 1317 C C . ILE A 1 174 ? 4.059 -7.807 -8.122 1.00 98.06 174 ILE A C 1
ATOM 1319 O O . ILE A 1 174 ? 2.993 -7.735 -7.512 1.00 98.06 174 ILE A O 1
ATOM 1323 N N . THR A 1 175 ? 4.907 -8.821 -7.935 1.00 97.88 175 THR A N 1
ATOM 1324 C CA . THR A 1 175 ? 4.619 -9.952 -7.039 1.00 97.88 175 THR A CA 1
ATOM 1325 C C . THR A 1 175 ? 4.473 -9.493 -5.588 1.00 97.88 175 THR A C 1
ATOM 1327 O O . THR A 1 175 ? 3.574 -9.952 -4.882 1.00 97.88 175 THR A O 1
ATOM 1330 N N . ALA A 1 176 ? 5.316 -8.558 -5.136 1.00 96.94 176 ALA A N 1
ATOM 1331 C CA . ALA A 1 176 ? 5.220 -7.985 -3.796 1.00 96.94 176 ALA A CA 1
ATOM 1332 C C . ALA A 1 176 ? 3.887 -7.246 -3.583 1.00 96.94 176 ALA A C 1
ATOM 1334 O O . ALA A 1 176 ? 3.232 -7.440 -2.557 1.00 96.94 176 ALA A O 1
ATOM 1335 N N . ILE A 1 177 ? 3.456 -6.452 -4.572 1.00 97.38 177 ILE A N 1
ATOM 1336 C CA . ILE A 1 177 ? 2.154 -5.769 -4.558 1.00 97.38 177 ILE A CA 1
ATOM 1337 C C . ILE A 1 177 ? 1.016 -6.789 -4.489 1.00 97.38 177 ILE A C 1
ATOM 1339 O O . ILE A 1 177 ? 0.162 -6.692 -3.612 1.00 97.38 177 ILE A O 1
ATOM 1343 N N . GLN A 1 178 ? 1.024 -7.797 -5.361 1.00 95.62 178 GLN A N 1
ATOM 1344 C CA . GLN A 1 178 ? -0.018 -8.826 -5.401 1.00 95.62 178 GLN A CA 1
ATOM 1345 C C . GLN A 1 178 ? -0.110 -9.606 -4.085 1.00 95.62 178 GLN A C 1
ATOM 1347 O O . GLN A 1 178 ? -1.208 -9.830 -3.581 1.00 95.62 178 GLN A O 1
ATOM 1352 N N . LYS A 1 179 ? 1.028 -9.981 -3.488 1.00 94.12 179 LYS A N 1
ATOM 1353 C CA . LYS A 1 179 ? 1.079 -10.659 -2.181 1.00 94.12 179 LYS A CA 1
ATOM 1354 C C . LYS A 1 179 ? 0.419 -9.822 -1.082 1.00 94.12 179 LYS A C 1
ATOM 1356 O O . LYS A 1 179 ? -0.263 -10.381 -0.230 1.00 94.12 179 LYS A O 1
ATOM 1361 N N . PHE A 1 180 ? 0.617 -8.505 -1.099 1.00 93.44 180 PHE A N 1
ATOM 1362 C CA . PHE A 1 180 ? 0.030 -7.592 -0.120 1.00 93.44 180 PHE A CA 1
ATOM 1363 C C . PHE A 1 180 ? -1.462 -7.332 -0.344 1.00 93.44 180 PHE A C 1
ATOM 1365 O O . PHE A 1 180 ? -2.217 -7.315 0.624 1.00 93.44 180 PHE A O 1
ATOM 1372 N N . VAL A 1 181 ? -1.880 -7.119 -1.595 1.00 90.38 181 VAL A N 1
ATOM 1373 C CA . VAL A 1 181 ? -3.284 -6.845 -1.956 1.00 90.38 181 VAL A CA 1
ATOM 1374 C C . VAL A 1 181 ? -4.162 -8.079 -1.738 1.00 90.38 181 VAL A C 1
ATOM 1376 O O . VAL A 1 181 ? -5.284 -7.957 -1.268 1.00 90.38 181 VAL A O 1
ATOM 1379 N N . ASN A 1 182 ? -3.632 -9.279 -1.986 1.00 89.06 182 ASN A N 1
ATOM 1380 C CA . ASN A 1 182 ? -4.354 -10.533 -1.755 1.00 89.06 182 ASN A CA 1
ATOM 1381 C C . ASN A 1 182 ? -4.421 -10.945 -0.269 1.00 89.06 182 ASN A C 1
ATOM 1383 O O . ASN A 1 182 ? -4.939 -12.018 0.048 1.00 89.06 182 ASN A O 1
ATOM 1387 N N . ASP A 1 183 ? -3.876 -10.148 0.655 1.00 85.12 183 ASP A N 1
ATOM 1388 C CA . ASP A 1 183 ? -3.985 -10.419 2.085 1.00 85.12 183 ASP A CA 1
ATOM 1389 C C . ASP A 1 183 ? -5.399 -10.061 2.594 1.00 85.12 183 ASP A C 1
ATOM 1391 O O . ASP A 1 183 ? -5.760 -8.894 2.723 1.00 85.12 183 ASP A O 1
ATOM 1395 N N . THR A 1 184 ? -6.177 -11.083 2.965 1.00 78.19 184 THR A N 1
ATOM 1396 C CA . THR A 1 184 ? -7.561 -10.970 3.477 1.00 78.19 184 THR A CA 1
ATOM 1397 C C . THR A 1 184 ? -7.700 -10.326 4.865 1.00 78.19 184 THR A C 1
ATOM 1399 O O . THR A 1 184 ? -8.801 -10.266 5.409 1.00 78.19 184 THR A O 1
ATOM 1402 N N . SER A 1 185 ? -6.613 -9.867 5.496 1.00 81.06 185 SER A N 1
ATOM 1403 C CA . SER A 1 185 ? -6.666 -9.296 6.852 1.00 81.06 185 SER A CA 1
ATOM 1404 C C . SER A 1 185 ? -7.557 -8.063 6.937 1.00 81.06 185 SER A C 1
ATOM 1406 O O . SER A 1 185 ? -8.137 -7.830 7.993 1.00 81.06 185 SER A O 1
ATOM 1408 N N . ILE A 1 186 ? -7.708 -7.291 5.856 1.00 83.75 186 ILE A N 1
ATOM 1409 C CA . ILE A 1 186 ? -8.599 -6.126 5.860 1.00 83.75 186 ILE A CA 1
ATOM 1410 C C . ILE A 1 186 ? -10.072 -6.528 5.993 1.00 83.75 186 ILE A C 1
ATOM 1412 O O . ILE A 1 186 ? -10.810 -5.875 6.730 1.00 83.75 186 ILE A O 1
ATOM 1416 N N . ASP A 1 187 ? -10.474 -7.640 5.373 1.00 84.31 187 ASP A N 1
ATOM 1417 C CA . ASP A 1 187 ? -11.829 -8.181 5.492 1.00 84.31 187 ASP A CA 1
ATOM 1418 C C . ASP A 1 187 ? -12.078 -8.679 6.919 1.00 84.31 187 ASP A C 1
ATOM 1420 O O . ASP A 1 187 ? -13.096 -8.361 7.529 1.00 84.31 187 ASP A O 1
ATOM 1424 N N . GLU A 1 188 ? -11.105 -9.387 7.501 1.00 87.12 188 GLU A N 1
ATOM 1425 C CA . GLU A 1 188 ? -11.166 -9.859 8.890 1.00 87.12 188 GLU A CA 1
ATOM 1426 C C . GLU A 1 188 ? -11.243 -8.689 9.892 1.00 87.12 188 GLU A C 1
ATOM 1428 O O . GLU A 1 188 ? -12.007 -8.741 10.860 1.00 87.12 188 GLU A O 1
ATOM 1433 N N . ILE A 1 189 ? -10.499 -7.603 9.647 1.00 87.56 189 ILE A N 1
ATOM 1434 C CA . ILE A 1 189 ? -10.566 -6.371 10.449 1.00 87.56 189 ILE A CA 1
ATOM 1435 C C . ILE A 1 189 ? -11.934 -5.703 10.291 1.00 87.56 189 ILE A C 1
ATOM 1437 O O . ILE A 1 189 ? -12.503 -5.247 11.283 1.00 87.56 189 ILE A O 1
ATOM 1441 N N . ALA A 1 190 ? -12.489 -5.664 9.077 1.00 86.75 190 ALA A N 1
ATOM 1442 C CA . ALA A 1 190 ? -13.814 -5.107 8.827 1.00 86.75 190 ALA A CA 1
ATOM 1443 C C . ALA A 1 190 ? -14.914 -5.907 9.543 1.00 86.75 190 ALA A C 1
ATOM 1445 O O . ALA A 1 190 ? -15.791 -5.304 10.165 1.00 86.75 190 ALA A O 1
ATOM 1446 N N . GLU A 1 191 ? -14.853 -7.242 9.535 1.00 86.31 191 GLU A N 1
ATOM 1447 C CA . GLU A 1 191 ? -15.789 -8.076 10.301 1.00 86.31 191 GLU A CA 1
ATOM 1448 C C . GLU A 1 191 ? -15.666 -7.829 11.804 1.00 86.31 191 GLU A C 1
ATOM 1450 O O . GLU A 1 191 ? -16.672 -7.636 12.497 1.00 86.31 191 GLU A O 1
ATOM 1455 N N . ARG A 1 192 ? -14.435 -7.738 12.322 1.00 88.69 192 ARG A N 1
ATOM 1456 C CA . ARG A 1 192 ? -14.233 -7.427 13.739 1.00 88.69 192 ARG A CA 1
ATOM 1457 C C . ARG A 1 192 ? -14.736 -6.026 14.095 1.00 88.69 192 ARG A C 1
ATOM 1459 O O . ARG A 1 192 ? -15.352 -5.844 15.143 1.00 88.69 192 ARG A O 1
ATOM 1466 N N . ALA A 1 193 ? -14.559 -5.052 13.206 1.00 87.75 193 ALA A N 1
ATOM 1467 C CA . ALA A 1 193 ? -15.101 -3.709 13.366 1.00 87.75 193 ALA A CA 1
ATOM 1468 C C . ALA A 1 193 ? -16.641 -3.708 13.387 1.00 87.75 193 ALA A C 1
ATOM 1470 O O . ALA A 1 193 ? -17.242 -2.998 14.196 1.00 87.75 193 ALA A O 1
ATOM 1471 N N . ARG A 1 194 ? -17.309 -4.528 12.559 1.00 83.75 194 ARG A N 1
ATOM 1472 C CA . ARG A 1 194 ? -18.776 -4.682 12.609 1.00 83.75 194 ARG A CA 1
ATOM 1473 C C . ARG A 1 194 ? -19.243 -5.247 13.946 1.00 83.75 194 ARG A C 1
ATOM 1475 O O . ARG A 1 194 ? -20.207 -4.714 14.504 1.00 83.75 194 ARG A O 1
ATOM 1482 N N . ALA A 1 195 ? -18.548 -6.253 14.476 1.00 86.00 195 ALA A N 1
ATOM 1483 C CA . ALA A 1 195 ? -18.834 -6.814 15.796 1.00 86.00 195 ALA A CA 1
ATOM 1484 C C . ALA A 1 195 ? -18.677 -5.757 16.907 1.00 86.00 195 ALA A C 1
ATOM 1486 O O . ALA A 1 195 ? -19.585 -5.568 17.716 1.00 86.00 195 ALA A O 1
ATOM 1487 N N . ASP A 1 196 ? -17.589 -4.983 16.883 1.00 83.38 196 ASP A N 1
ATOM 1488 C CA . ASP A 1 196 ? -17.328 -3.888 17.831 1.00 83.38 196 ASP A CA 1
ATOM 1489 C C . ASP A 1 196 ? -18.379 -2.779 17.805 1.00 83.38 196 ASP A C 1
ATOM 1491 O O . ASP A 1 196 ? -18.650 -2.126 18.818 1.00 83.38 196 ASP A O 1
ATOM 1495 N N . LEU A 1 197 ? -18.952 -2.544 16.628 1.00 83.44 197 LEU A N 1
ATOM 1496 C CA . LEU A 1 197 ? -20.017 -1.580 16.419 1.00 83.44 197 LEU A CA 1
ATOM 1497 C C . LEU A 1 197 ? -21.401 -2.168 16.704 1.00 83.44 197 LEU A C 1
ATOM 1499 O O . LEU A 1 197 ? -22.374 -1.445 16.508 1.00 83.44 197 LEU A O 1
ATOM 1503 N N . GLY A 1 198 ? -21.531 -3.434 17.116 1.00 76.69 198 GLY A N 1
ATOM 1504 C CA . GLY A 1 198 ? -22.823 -4.099 17.328 1.00 76.69 198 GLY A CA 1
ATOM 1505 C C . GLY A 1 198 ? -23.677 -4.141 16.057 1.00 76.69 198 GLY A C 1
ATOM 1506 O O . GLY A 1 198 ? -24.871 -3.853 16.103 1.00 76.69 198 GLY A O 1
ATOM 1507 N N . SER A 1 199 ? -23.025 -4.363 14.914 1.00 61.41 199 SER A N 1
ATOM 1508 C CA . SER A 1 199 ? -23.624 -4.367 13.569 1.00 61.41 199 SER A CA 1
ATOM 1509 C C . SER A 1 199 ? -23.563 -5.750 12.904 1.00 61.41 199 SER A C 1
ATOM 1511 O O . SER A 1 199 ? -23.811 -5.841 11.703 1.00 61.41 199 SER A O 1
ATOM 1513 N N . GLY A 1 200 ? -23.174 -6.779 13.664 1.00 47.75 200 GLY A N 1
ATOM 1514 C CA . GLY A 1 200 ? -23.079 -8.180 13.247 1.00 47.75 200 GLY A CA 1
ATOM 1515 C C . GLY A 1 200 ? -24.092 -9.058 13.960 1.00 47.75 200 GLY A C 1
ATOM 1516 O O . GLY A 1 200 ? -24.561 -8.643 15.046 1.00 47.75 200 GLY A O 1
#

Foldseek 3Di:
DPVVVVVVVVVVVCVVVVVVVVVVVVVVVVVVVVPPDDDDDDDPVVVVVVVVVVVVLLVLLVVLLVQLVVLVVVLLVLLVQLLVQLPDVPHDLVSNVVSVVCNVVSLVSNVVSVVSCVVSFDPCVVLVVVLVVLSCQQDPNPPQHCVLVVVVCVVVVPDDGPDPVSNSSSVSNNRSSVSNVPDCSSVVSVVRSCVSSVND

Radius of gyration: 23.52 Å; chains: 1; bounding box: 59×48×66 Å

=== Feature glossary ===
The features interleaved in this record are:

— What the protein is —

Sequence gives the chain of amino acids in standard one-letter code (A=alanine, C=cysteine, …, Y=tyrosine), read N→C. It is the only feature that is directly encoded by the gene; all structural features are derived from the folded form of this sequence.

Database cross-references. InterPro integrates a dozen domain/family signature databases into unified entries with residue-range hits. GO terms attach function/process/location labels with evidence codes. CATH codes position the fold in a four-level structural taxonomy. Organism is the NCBI-taxonomy species name.

— Where its atoms are —

Atomic coordinates in PDBx/mmCIF format — the same representation the Protein Data Bank distributes. Each line of the _atom_site loop places one backbone atom in Cartesian space (units: ångströms, origin: arbitrary).

The six renders are orthographic views along the three Cartesian axes in both directions. Representation (cartoon, sticks, or surface) and color scheme (sequence-rainbow or by-chain) vary across proteins so the training set covers all the common visualization conventions.

— Local backbone conformation —

Eight-state secondary structure (DSSP): H is the canonical α-helix, G the tighter 3₁₀-helix, I the wider π-helix; E/B are β-structure, T and S are turns and bends, and '-' is everything else. DSSP derives these from the pattern of main-chain N–H···O=C hydrogen bonds, not from the sequence.

P-SEA three-state annotation labels each residue as helix, strand, or coil based purely on the geometry of the Cα trace. It serves as a fallback when the full backbone (and thus DSSP) is unavailable.

The φ/ψ torsion pair specifies the backbone conformation at each residue. φ rotates about the N–Cα bond, ψ about the Cα–C bond. Steric clashes forbid most of the (φ, ψ) plane — the allowed regions (α-helix basin, β-sheet basin, left-handed helix) are the Ramachandran-allowed regions.

— Global shape and packing —

The geometric summary reports three shape descriptors. Rg (radius of gyration) measures how spread out the Cα atoms are about their centre of mass; compact globular proteins have small Rg, elongated or unfolded ones large. Cα contacts (<8 Å, |i−j|>4) count long-range residue pairs in spatial proximity — high for tightly packed folds, near zero for rods or random coil. The bounding-box extents give the protein's footprint along x, y, z in Å.

Solvent-accessible surface area (SASA) is the area in Å² traced out by the centre of a 1.4 Å probe sphere (a water molecule) rolled over the protein's van der Waals surface (Shrake–Rupley / Lee–Richards construction). Buried residues have near-zero SASA; fully exposed residues can exceed 200 Å². The total SASA scales roughly with the number of surface residues.

The contact map is a binary N×N matrix image: pixel (i, j) is dark where Cα_i and Cα_j are within 8 Å and |i−j|>4. Because the |i−j|>4 filter removes local helical contacts, off-diagonal stripes parallel to the main diagonal indicate parallel β-sheets; stripes perpendicular to it indicate antiparallel β-sheets. The Ramachandran plot scatters every residue's (φ, ψ) pair against the sterically allowed regions. The PAE heatmap renders the predicted-aligned-error matrix.

— Structural neighborhood —

3Di is Foldseek's structural alphabet. Each residue is assigned one of twenty discrete states based on how its Cα sits relative to its spatial (not sequential) neighbors. Aligning 3Di strings finds structural homologs roughly as well as full 3D superposition, but orders of magnitude faster.

Nearest PDB neighbors are the top structural matches found by Foldseek when searching this structure against the entire Protein Data Bank. Each hit reports a TM-score (0 to 1; >0.5 almost always implies the same fold) and an E-value. These are *structural* homologs — they may share no detectable sequence similarity.

— Confidence and disorder —

For AlphaFold models, the B-factor field carries pLDDT — the model's own estimate of local accuracy on a 0–100 scale. Regions with pLDDT<50 should be treated as essentially unmodeled; they often correspond to intrinsically disordered segments.

Crystallographic B-factors measure how much each atom's electron density is smeared out, in Å². They rise in mobile loops and surface residues and fall in the buried interior. In AlphaFold models this column is repurposed to hold pLDDT instead.

Predicted aligned error is AlphaFold's pairwise confidence. Unlike pLDDT (per-residue), PAE is per-residue-pair and captures whether two parts of the structure are correctly placed relative to each other. Units are ångströms of expected positional error.